Protein AF-A0A814YU02-F1 (afdb_monomer)

Sequence (188 aa):
MNTCQKVPIEECYINLSITRTEEQEEKEKKLQSAKSNDEIINTYEEIYR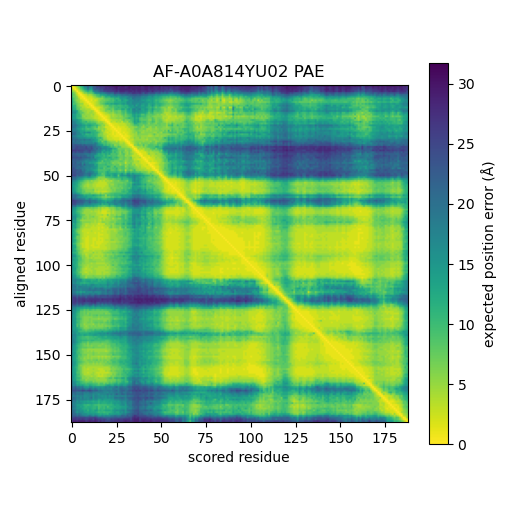NTTSIDIKEIFDKCKDRKKQVLVIGRAGIGKSIFCRYVAYQWAEGKLWSHYELVILITLNSLTHESHPTSASDVKYSLVDLVQKQYFPCESLSGDDKMYFKSLCDEGKVLLLLDGYDELSLNISHQLKSVFDTIYQTPK

InterPro domains:
  IPR007111 NACHT nucleoside triphosphatase [PF05729] (69-171)
  IPR007111 NACHT nucleoside triphosphatase [PS50837] (68-188)
  IPR027417 P-loop containing nucleoside triphosphate hydrolase [G3DSA:3.40.50.300] (1-187)
  IPR027417 P-loop containing nucleoside triphosphate hydrolase [SSF52540] (49-170)

Organism: NCBI:txid392030

Solvent-accessible surface area (backbone atoms only — not comparable to full-atom values): 11837 Å² total; per-residue (Å²): 132,86,77,86,75,87,70,60,64,80,83,68,60,70,90,73,81,39,66,54,66,71,62,49,52,55,47,50,54,56,57,70,67,47,89,46,73,71,51,38,54,53,49,49,53,59,57,63,72,66,60,72,59,53,53,80,88,51,68,61,77,72,46,84,50,96,65,81,73,83,86,89,82,76,65,88,88,74,42,70,64,57,49,54,52,50,53,52,50,37,33,76,72,64,77,37,69,77,78,42,84,41,76,45,79,46,58,42,74,68,56,31,44,84,74,53,65,82,56,100,60,93,70,64,54,49,70,67,54,53,52,36,52,76,77,32,73,90,55,79,78,49,74,65,56,53,50,52,55,49,52,36,49,77,71,63,23,52,44,80,41,77,38,50,68,81,56,40,81,81,45,62,39,79,40,55,49,56,34,52,49,42,70,72,60,62,71,132

Radius of gyration: 20.22 Å; Cα contacts (8 Å, |Δi|>4): 144; chains: 1; bounding box: 45×38×62 Å

Structure (mmCIF, N/CA/C/O backbone):
data_AF-A0A814YU02-F1
#
_entry.id   AF-A0A814YU02-F1
#
loop_
_atom_site.group_PDB
_atom_site.id
_atom_site.type_symbol
_atom_site.label_atom_id
_atom_site.label_alt_id
_atom_site.label_comp_id
_atom_site.label_asym_id
_atom_site.label_entity_id
_atom_site.label_seq_id
_atom_site.pdbx_PDB_ins_code
_atom_site.Cartn_x
_atom_site.Cartn_y
_atom_site.Cartn_z
_atom_site.occupancy
_atom_site.B_iso_or_equiv
_atom_site.auth_seq_id
_atom_site.auth_comp_id
_atom_site.auth_asym_id
_atom_site.auth_atom_id
_atom_site.pdbx_PDB_model_num
ATOM 1 N N . MET A 1 1 ? 22.141 -19.610 16.735 1.00 36.19 1 MET A N 1
ATOM 2 C CA . MET A 1 1 ? 21.840 -19.173 15.356 1.00 36.19 1 MET A CA 1
ATOM 3 C C . MET A 1 1 ? 20.338 -19.302 15.174 1.00 36.19 1 MET A C 1
ATOM 5 O O . MET A 1 1 ? 19.860 -20.425 15.130 1.00 36.19 1 MET A O 1
ATOM 9 N N . ASN A 1 2 ? 19.588 -18.197 15.179 1.00 42.94 2 ASN A N 1
ATOM 10 C CA . ASN A 1 2 ? 18.153 -18.253 14.888 1.00 42.94 2 ASN A CA 1
ATOM 11 C C . ASN A 1 2 ? 17.994 -18.501 13.389 1.00 42.94 2 ASN A C 1
ATOM 13 O O . ASN A 1 2 ? 18.347 -17.651 12.574 1.00 42.94 2 ASN A O 1
ATOM 17 N N . THR A 1 3 ? 17.523 -19.689 13.026 1.00 47.03 3 THR A N 1
ATOM 18 C CA . THR A 1 3 ? 17.109 -20.003 11.661 1.00 47.03 3 THR A CA 1
ATOM 19 C C . THR A 1 3 ? 15.915 -19.118 11.324 1.00 47.03 3 THR A C 1
ATOM 21 O O . THR A 1 3 ? 14.877 -19.219 11.973 1.00 47.03 3 THR A O 1
ATOM 24 N N . CYS A 1 4 ? 16.073 -18.222 10.347 1.00 53.53 4 CYS A N 1
ATOM 25 C CA . CYS A 1 4 ? 14.984 -17.415 9.804 1.00 53.53 4 CYS A CA 1
ATOM 26 C C . CYS A 1 4 ? 13.981 -18.361 9.130 1.00 53.53 4 CYS A C 1
ATOM 28 O O . CYS A 1 4 ? 14.153 -18.760 7.978 1.00 53.53 4 CYS A O 1
ATOM 30 N N . GLN A 1 5 ? 12.993 -18.813 9.899 1.00 63.62 5 GLN A N 1
ATOM 31 C CA . GLN A 1 5 ? 11.932 -19.679 9.416 1.00 63.62 5 GLN A CA 1
ATOM 32 C C . GLN A 1 5 ? 10.992 -18.819 8.572 1.00 63.62 5 GLN A C 1
ATOM 34 O O . GLN A 1 5 ? 10.411 -17.852 9.061 1.00 63.62 5 GLN A O 1
ATOM 39 N N . LYS A 1 6 ? 10.894 -19.131 7.278 1.00 76.25 6 LYS A N 1
ATOM 40 C CA . LYS A 1 6 ? 9.908 -18.507 6.395 1.00 76.25 6 LYS A CA 1
ATOM 41 C C . LYS A 1 6 ? 8.551 -19.100 6.746 1.00 76.25 6 LYS A C 1
ATOM 43 O O . LYS A 1 6 ? 8.369 -20.306 6.603 1.00 76.25 6 LYS A O 1
ATOM 48 N N . VAL A 1 7 ? 7.640 -18.265 7.222 1.00 78.81 7 VAL A N 1
ATOM 49 C CA . VAL A 1 7 ? 6.272 -18.660 7.567 1.00 78.81 7 VAL A CA 1
ATOM 50 C C . VAL A 1 7 ? 5.323 -18.020 6.544 1.00 78.81 7 VAL A C 1
ATOM 52 O O . VAL A 1 7 ? 5.550 -16.858 6.184 1.00 78.81 7 VAL A O 1
ATOM 55 N N . PRO A 1 8 ? 4.311 -18.748 6.035 1.00 83.62 8 PRO A N 1
ATOM 56 C CA . PRO A 1 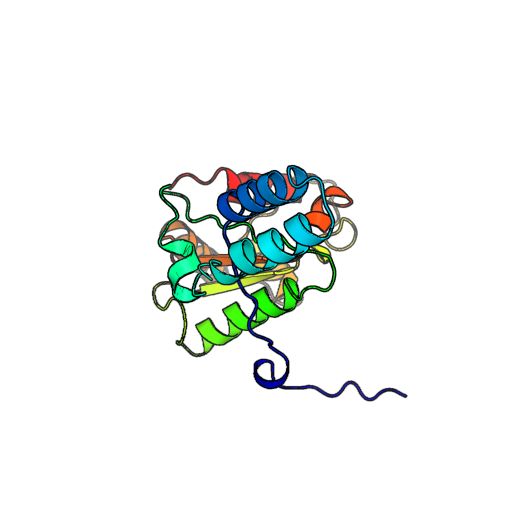8 ? 3.289 -18.185 5.156 1.00 83.62 8 PRO A CA 1
ATOM 57 C C . PRO A 1 8 ? 2.604 -16.970 5.783 1.00 83.62 8 PRO A C 1
ATOM 59 O O . PRO A 1 8 ? 2.427 -16.889 7.002 1.00 83.62 8 PRO A O 1
ATOM 62 N N . ILE A 1 9 ? 2.217 -16.004 4.952 1.00 81.94 9 ILE A N 1
ATOM 63 C CA . ILE A 1 9 ? 1.626 -14.760 5.453 1.00 81.94 9 ILE A CA 1
ATOM 64 C C . ILE A 1 9 ? 0.260 -15.007 6.094 1.00 81.94 9 ILE A C 1
ATOM 66 O O . ILE A 1 9 ? -0.105 -14.320 7.039 1.00 81.94 9 ILE A O 1
ATOM 70 N N . GLU A 1 10 ? -0.460 -16.025 5.639 1.00 81.06 10 GLU A N 1
ATOM 71 C CA . GLU A 1 10 ? -1.751 -16.448 6.175 1.00 81.06 10 GLU A CA 1
ATOM 72 C C . GLU A 1 10 ? -1.634 -17.046 7.574 1.00 81.06 10 GLU A C 1
ATOM 74 O O . GLU A 1 10 ? -2.561 -16.928 8.367 1.00 81.06 10 GLU A O 1
ATOM 79 N N . GLU A 1 11 ? -0.489 -17.648 7.893 1.00 79.31 11 GLU A N 1
ATOM 80 C CA . GLU A 1 11 ? -0.204 -18.190 9.223 1.00 79.31 11 GLU A CA 1
ATOM 81 C C . GLU A 1 1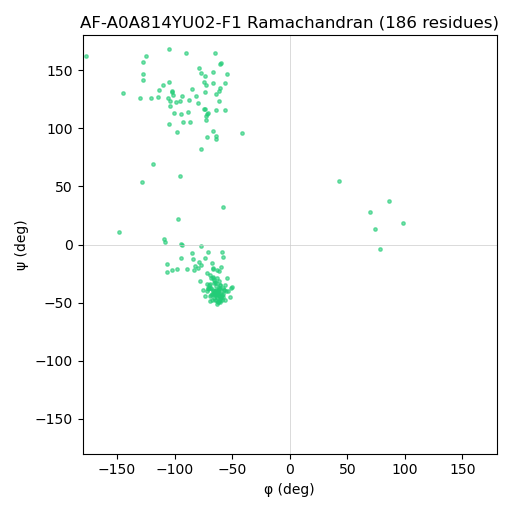1 ? 0.280 -17.101 10.197 1.00 79.31 11 GLU A C 1
ATOM 83 O O . GLU A 1 11 ? 0.221 -17.281 11.411 1.00 79.31 11 GLU A O 1
ATOM 88 N N . CYS A 1 12 ? 0.745 -15.958 9.678 1.00 75.56 12 CYS A N 1
ATOM 89 C CA . CYS A 1 12 ? 1.253 -14.839 10.478 1.00 75.56 12 CYS A CA 1
ATOM 90 C C . CYS A 1 12 ? 0.269 -13.672 10.612 1.00 75.56 12 CYS A C 1
ATOM 92 O O . CYS A 1 12 ? 0.427 -12.836 11.505 1.00 75.56 12 CYS A O 1
ATOM 94 N N . TYR A 1 13 ? -0.696 -13.552 9.700 1.00 79.69 13 TYR A N 1
ATOM 95 C CA . TYR A 1 13 ? -1.618 -12.428 9.679 1.00 79.69 13 TYR A CA 1
ATOM 96 C C . TYR A 1 13 ? -2.731 -12.618 10.707 1.00 79.69 13 TYR A C 1
ATOM 98 O O . TYR A 1 13 ? -3.503 -13.572 10.657 1.00 79.69 13 TYR A O 1
ATOM 106 N N . ILE A 1 14 ? -2.837 -11.657 11.620 1.00 75.38 14 ILE A N 1
ATOM 107 C CA . ILE A 1 14 ? -3.960 -11.543 12.545 1.00 75.38 14 ILE A CA 1
ATOM 108 C C . ILE A 1 14 ? -4.880 -10.456 12.000 1.00 75.38 14 ILE A C 1
ATOM 110 O O . ILE A 1 14 ? -4.423 -9.347 11.715 1.00 75.38 14 ILE A O 1
ATOM 114 N N . ASN A 1 15 ? -6.171 -10.771 11.873 1.00 75.56 15 ASN A N 1
ATOM 115 C CA . ASN A 1 15 ? -7.176 -9.810 11.433 1.00 75.56 15 ASN A CA 1
ATOM 116 C C . ASN A 1 15 ? -7.158 -8.582 12.346 1.00 75.56 15 ASN A C 1
ATOM 118 O O . ASN A 1 15 ? -7.457 -8.668 13.539 1.00 75.56 15 ASN A O 1
ATOM 122 N N . LEU A 1 16 ? -6.809 -7.436 11.769 1.00 79.50 16 LEU A N 1
ATOM 123 C CA . LEU A 1 16 ? -6.858 -6.157 12.461 1.00 79.50 16 LEU A CA 1
ATOM 124 C C . LEU A 1 16 ? -8.275 -5.598 12.359 1.00 79.50 16 LEU A C 1
ATOM 126 O O . LEU A 1 16 ? -8.852 -5.563 11.273 1.00 79.50 16 LEU A O 1
ATOM 130 N N . SER A 1 17 ? -8.824 -5.119 13.475 1.00 79.88 17 SER A N 1
ATOM 131 C CA . SER A 1 17 ? -10.047 -4.320 13.441 1.00 79.88 17 SER A CA 1
ATOM 132 C C . SER A 1 17 ? -9.714 -2.944 12.870 1.00 79.88 17 SER A C 1
ATOM 134 O O . SER A 1 17 ? -8.990 -2.168 13.500 1.00 79.88 17 SER A O 1
ATOM 136 N N . ILE A 1 18 ? -10.228 -2.641 11.683 1.00 81.88 18 ILE A N 1
ATOM 137 C CA . ILE A 1 18 ? -10.042 -1.338 11.044 1.00 81.88 18 ILE A CA 1
ATOM 138 C C . ILE A 1 18 ? -11.257 -0.486 11.381 1.00 81.88 18 ILE A C 1
ATOM 140 O O . ILE A 1 18 ? -12.388 -0.872 11.105 1.00 81.88 18 ILE A O 1
ATOM 144 N N . THR A 1 19 ? -11.030 0.671 11.985 1.00 82.81 19 THR A N 1
ATOM 145 C CA . THR A 1 19 ? -12.078 1.629 12.345 1.00 82.81 19 THR A CA 1
ATOM 146 C C . THR A 1 19 ? -11.766 2.988 11.735 1.00 82.81 19 THR A C 1
ATOM 148 O O . THR A 1 19 ? -10.638 3.262 11.317 1.00 82.81 19 THR A O 1
ATOM 151 N N . ARG A 1 20 ? -12.774 3.857 11.650 1.00 80.62 20 ARG A N 1
ATOM 152 C CA . ARG A 1 20 ? -12.564 5.232 11.188 1.00 80.62 20 ARG A CA 1
ATOM 153 C C . ARG A 1 20 ? -11.934 6.084 12.272 1.00 80.62 20 ARG A C 1
ATOM 155 O O . ARG A 1 20 ? -12.290 5.962 13.442 1.00 80.62 20 ARG A O 1
ATOM 162 N N . THR A 1 21 ? -11.114 7.041 11.854 1.00 79.00 21 THR A N 1
ATOM 163 C CA . THR A 1 21 ? -10.530 8.035 12.760 1.00 79.00 21 THR A CA 1
ATOM 164 C C . THR A 1 21 ? -11.600 8.867 13.470 1.00 79.00 21 THR A C 1
ATOM 166 O O . THR A 1 21 ? -11.532 8.999 14.682 1.00 79.00 21 THR A O 1
ATOM 169 N N . GLU A 1 22 ? -12.630 9.353 12.765 1.00 76.62 22 GLU A N 1
ATOM 170 C CA . GLU A 1 22 ? -13.726 10.138 13.372 1.00 76.62 22 GLU A CA 1
ATOM 171 C C . GLU A 1 22 ? -14.443 9.355 14.485 1.00 76.62 22 GLU A C 1
ATOM 173 O O . GLU A 1 22 ? -14.651 9.863 15.586 1.00 76.62 22 GLU A O 1
ATOM 178 N N . GLU A 1 23 ? -14.751 8.080 14.224 1.00 73.81 23 GLU A N 1
ATOM 179 C CA . GLU A 1 23 ? -15.361 7.188 15.213 1.00 73.81 23 GLU A CA 1
ATOM 180 C C . GLU A 1 23 ? -14.425 6.953 16.402 1.00 73.81 23 GLU A C 1
ATOM 182 O O . GLU A 1 23 ? -14.885 6.904 17.538 1.00 73.81 23 GLU A O 1
ATOM 187 N N . GLN A 1 24 ? -13.121 6.809 16.165 1.00 72.62 24 GLN A N 1
ATOM 188 C CA . GLN A 1 24 ? -12.130 6.623 17.223 1.00 72.62 24 GLN A CA 1
ATOM 189 C C . GLN A 1 24 ? -11.969 7.885 18.091 1.00 72.62 24 GLN A C 1
ATOM 191 O O . GLN A 1 24 ? -11.948 7.788 19.316 1.00 72.62 24 GLN A O 1
ATOM 196 N N . GLU A 1 25 ? -11.929 9.073 17.489 1.00 76.50 25 GLU A N 1
ATOM 197 C CA . GLU A 1 25 ? -11.810 10.347 18.207 1.00 76.50 25 GLU A CA 1
ATOM 198 C C . GLU A 1 25 ? -13.042 10.655 19.065 1.00 76.50 25 GLU A C 1
ATOM 200 O O . GLU A 1 25 ? -12.915 11.120 20.201 1.00 76.50 25 GLU A O 1
ATOM 205 N N . GLU A 1 26 ? -14.251 10.394 18.556 1.00 77.38 26 GLU A N 1
ATOM 206 C CA . GLU A 1 26 ? -15.480 10.535 19.347 1.00 77.38 26 GLU A CA 1
ATOM 207 C C . GLU A 1 26 ? -15.473 9.619 20.573 1.00 77.38 26 GLU A C 1
ATOM 209 O O . GLU A 1 26 ? -15.930 10.005 21.652 1.00 77.38 26 GLU A O 1
ATOM 214 N N . LYS A 1 27 ? -14.939 8.407 20.416 1.00 73.12 27 LYS A N 1
ATOM 215 C CA . LYS A 1 27 ? -14.831 7.418 21.489 1.00 73.12 27 LYS A CA 1
ATOM 216 C C . LYS A 1 27 ? -13.824 7.841 22.546 1.00 73.12 27 LYS A C 1
ATOM 218 O O . LYS A 1 27 ? -14.135 7.774 23.733 1.00 73.12 27 LYS A O 1
ATOM 223 N N . GLU A 1 28 ? -12.663 8.340 22.138 1.00 75.12 28 GLU A N 1
ATOM 224 C CA . GLU A 1 28 ? -11.655 8.860 23.064 1.00 75.12 28 GLU A CA 1
ATOM 225 C C . GLU A 1 28 ? -12.175 10.071 23.845 1.00 75.12 28 GLU A C 1
ATOM 227 O O . GLU A 1 28 ? -12.002 10.128 25.063 1.00 75.12 28 GLU A O 1
ATOM 232 N N . LYS A 1 29 ? -12.904 10.987 23.193 1.00 79.38 29 LYS A N 1
ATOM 233 C CA . LYS A 1 29 ? -13.564 12.120 23.867 1.00 79.38 29 LYS A CA 1
ATOM 234 C C . LYS A 1 29 ? -14.605 11.659 24.890 1.00 79.38 29 LYS A C 1
ATOM 236 O O . LYS A 1 29 ? -14.636 12.180 26.004 1.00 79.38 29 LYS A O 1
ATOM 241 N N . LYS A 1 30 ? -15.439 10.671 24.540 1.00 74.88 30 LYS A N 1
ATOM 242 C CA . LYS A 1 30 ? -16.435 10.089 25.460 1.00 74.88 30 LYS A CA 1
ATOM 243 C C . LYS A 1 30 ? -15.764 9.418 26.657 1.00 74.88 30 LYS A C 1
ATOM 245 O O . LYS A 1 30 ? -16.180 9.656 27.788 1.00 74.88 30 LYS A O 1
ATOM 250 N N . LEU A 1 31 ? -14.686 8.667 26.435 1.00 73.69 31 LEU A N 1
ATOM 251 C CA . LEU A 1 31 ? -13.949 8.000 27.507 1.00 73.69 31 LEU A CA 1
ATOM 252 C C . LEU A 1 31 ? -13.249 8.994 28.449 1.00 73.69 31 LEU A C 1
ATOM 254 O O . LEU A 1 31 ? -13.286 8.813 29.661 1.00 73.69 31 LEU A O 1
ATOM 258 N N . GLN A 1 32 ? -12.672 10.074 27.914 1.00 74.88 32 GLN A N 1
ATOM 259 C CA . GLN A 1 32 ? -12.050 11.140 28.713 1.00 74.88 32 GLN A CA 1
ATOM 260 C C . GLN A 1 32 ? -13.057 11.933 29.563 1.00 74.88 32 GLN A C 1
ATOM 262 O O . GLN A 1 32 ? -12.665 12.582 30.529 1.00 74.88 32 GLN A O 1
ATOM 267 N N . SER A 1 33 ? -14.347 11.898 29.212 1.00 75.38 33 SER A N 1
ATOM 268 C CA . SER A 1 33 ? -15.404 12.601 29.948 1.00 75.38 33 SER A CA 1
ATOM 269 C C . SER A 1 33 ? -15.952 11.833 31.162 1.00 75.38 33 SER A C 1
ATOM 271 O O . SER A 1 33 ? -16.647 12.432 31.988 1.00 75.38 33 SER A O 1
ATOM 273 N N . ALA A 1 34 ? -15.631 10.540 31.297 1.00 77.62 34 ALA A N 1
ATOM 274 C CA . ALA A 1 34 ? -16.048 9.706 32.425 1.00 77.62 34 ALA A CA 1
ATOM 275 C C . ALA A 1 34 ? -15.278 10.076 33.706 1.00 77.62 34 ALA A C 1
ATOM 277 O O . ALA A 1 34 ? -14.071 10.318 33.666 1.00 77.62 34 ALA A O 1
ATOM 278 N N . LYS A 1 35 ? -15.972 10.147 34.853 1.00 72.75 35 LYS A N 1
ATOM 279 C CA . LYS A 1 35 ? -15.420 10.736 36.090 1.00 72.75 35 LYS A CA 1
ATOM 280 C C . LYS A 1 35 ? -15.064 9.710 37.165 1.00 72.75 35 LYS A C 1
ATOM 282 O O . LYS A 1 35 ? -14.317 10.051 38.081 1.00 72.75 35 LYS A O 1
ATOM 287 N N . SER A 1 36 ? -15.571 8.480 37.076 1.00 77.94 36 SER A N 1
ATOM 288 C CA . SER A 1 36 ? -15.286 7.403 38.035 1.00 77.94 36 SER A CA 1
ATOM 289 C C . SER A 1 36 ? -14.798 6.118 37.360 1.00 77.94 36 SER A C 1
ATOM 291 O O . SER A 1 36 ? -15.078 5.881 36.190 1.00 77.94 36 SER A O 1
ATOM 293 N N . ASN A 1 37 ? -14.084 5.264 38.102 1.00 72.56 37 ASN A N 1
ATOM 294 C CA . ASN A 1 37 ? -13.551 4.001 37.575 1.00 72.56 37 ASN A CA 1
ATOM 295 C C . ASN A 1 37 ? -14.649 3.041 37.082 1.00 72.56 37 ASN A C 1
ATOM 297 O O . ASN A 1 37 ? -14.472 2.413 36.042 1.00 72.56 37 ASN A O 1
ATOM 301 N N . ASP A 1 38 ? -15.789 2.970 37.774 1.00 74.25 38 ASP A N 1
ATOM 302 C CA . ASP A 1 38 ? -16.918 2.126 37.359 1.00 74.25 38 ASP A CA 1
ATOM 303 C C . ASP A 1 38 ? -17.607 2.681 36.102 1.00 74.25 38 ASP A C 1
ATOM 305 O O . ASP A 1 38 ? -17.976 1.927 35.200 1.00 74.25 38 ASP A O 1
ATOM 309 N N . GLU A 1 39 ? -17.724 4.009 35.989 1.00 71.12 39 GLU A N 1
ATOM 310 C CA . GLU A 1 39 ? -18.194 4.655 34.759 1.00 71.12 39 GLU A CA 1
ATOM 311 C C . GLU A 1 39 ? -17.225 4.423 33.601 1.00 71.12 39 GLU A C 1
ATOM 313 O O . GLU A 1 39 ? -17.678 4.161 32.492 1.00 71.12 39 GLU A O 1
ATOM 318 N N . ILE A 1 40 ? -15.910 4.472 33.838 1.00 73.06 40 ILE A N 1
ATOM 319 C CA . ILE A 1 40 ? -14.891 4.207 32.816 1.00 73.06 40 ILE A CA 1
ATOM 320 C C . ILE A 1 40 ? -15.037 2.781 32.285 1.00 73.06 40 ILE A C 1
ATOM 322 O O . ILE A 1 40 ? -15.057 2.611 31.071 1.00 73.06 40 ILE A O 1
ATOM 326 N N . ILE A 1 41 ? -15.177 1.774 33.156 1.00 73.81 41 ILE A N 1
ATOM 327 C CA . ILE A 1 41 ? -15.309 0.363 32.752 1.00 73.81 41 ILE A CA 1
ATOM 328 C C . ILE A 1 41 ? -16.575 0.146 31.915 1.00 73.81 41 ILE A C 1
ATOM 330 O O . ILE A 1 41 ? -16.494 -0.403 30.816 1.00 73.81 41 ILE A O 1
ATOM 334 N N . ASN A 1 42 ? -17.724 0.636 32.387 1.00 73.44 42 ASN A N 1
ATOM 335 C CA . ASN A 1 42 ? -18.989 0.511 31.658 1.00 73.44 42 ASN A CA 1
ATOM 336 C C . ASN A 1 42 ? -18.948 1.255 30.31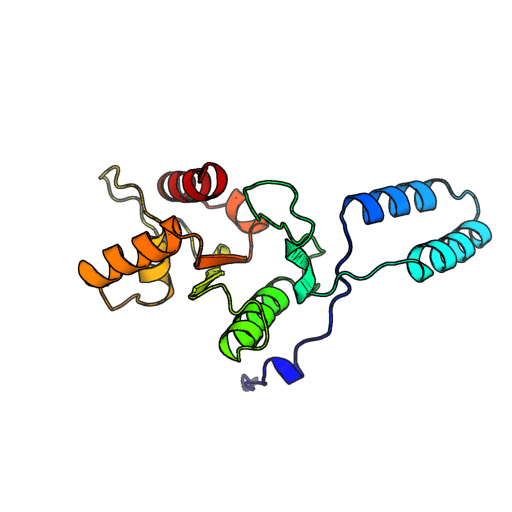5 1.00 73.44 42 ASN A C 1
ATOM 338 O O . ASN A 1 42 ? -19.350 0.715 29.286 1.00 73.44 42 ASN A O 1
ATOM 342 N N . THR A 1 43 ? -18.383 2.465 30.308 1.00 73.12 43 THR A N 1
ATOM 343 C CA . THR A 1 43 ? -18.186 3.270 29.095 1.00 73.12 43 THR A CA 1
ATOM 344 C C . THR A 1 43 ? -17.259 2.557 28.111 1.00 73.12 43 THR A C 1
ATOM 346 O O . THR A 1 43 ? -17.518 2.566 26.912 1.00 73.12 43 THR A O 1
ATOM 349 N N . TYR A 1 44 ? -16.201 1.898 28.594 1.00 72.56 44 TYR A N 1
ATOM 350 C CA . TYR A 1 44 ? -15.286 1.117 27.764 1.00 72.56 44 TYR A CA 1
ATOM 351 C C . TYR A 1 44 ? -16.013 -0.054 27.094 1.00 72.56 44 TYR A C 1
ATOM 353 O O . TYR A 1 44 ? -15.931 -0.212 25.876 1.00 72.56 44 TYR A O 1
ATOM 361 N N . GLU A 1 45 ? -16.767 -0.848 27.859 1.00 68.94 45 GLU A N 1
ATOM 362 C CA . GLU A 1 45 ? -17.524 -1.965 27.293 1.00 68.94 45 GLU A CA 1
ATOM 363 C C . GLU A 1 45 ? -18.529 -1.500 26.239 1.00 68.94 45 GLU A C 1
ATOM 365 O O . GLU A 1 45 ? -18.595 -2.081 25.161 1.00 68.94 45 GLU A O 1
ATOM 370 N N . GLU A 1 46 ? -19.284 -0.438 26.505 1.00 68.12 46 GLU A N 1
ATOM 371 C CA . GLU A 1 46 ? -20.339 0.038 25.610 1.00 68.12 46 GLU A CA 1
ATOM 372 C C . GLU A 1 46 ? -19.777 0.670 24.320 1.00 68.12 46 GLU A C 1
ATOM 374 O O . GLU A 1 46 ? -20.278 0.427 23.218 1.00 68.12 46 GLU A O 1
ATOM 379 N N . ILE A 1 47 ? -18.672 1.416 24.434 1.00 66.94 47 ILE A N 1
ATOM 380 C CA . ILE A 1 47 ? -17.979 2.053 23.308 1.00 66.94 47 ILE A CA 1
ATOM 381 C C . ILE A 1 47 ? -17.342 1.027 22.365 1.00 66.94 47 ILE A C 1
ATOM 383 O O . ILE A 1 47 ? -17.473 1.143 21.139 1.00 66.94 47 ILE A O 1
ATOM 387 N N . TYR A 1 48 ? -16.617 0.049 22.915 1.00 65.00 48 TYR A N 1
ATOM 388 C CA . TYR A 1 48 ? -15.868 -0.910 22.103 1.00 65.00 48 TYR A CA 1
ATOM 389 C C . TYR A 1 48 ? -16.742 -2.067 21.605 1.00 65.00 48 TYR A C 1
ATOM 391 O O . TYR A 1 48 ? -16.443 -2.627 20.549 1.00 65.00 48 TYR A O 1
ATOM 399 N N . ARG A 1 49 ? -17.875 -2.351 22.268 1.00 62.72 49 ARG A N 1
ATOM 400 C CA . ARG A 1 49 ? -18.898 -3.303 21.792 1.00 62.72 49 ARG A CA 1
ATOM 401 C C . ARG A 1 49 ? -19.600 -2.821 20.516 1.00 62.72 49 ARG A C 1
ATOM 403 O O . ARG A 1 49 ? -19.988 -3.649 19.702 1.00 62.72 49 ARG A O 1
ATOM 410 N N . ASN A 1 50 ? -19.680 -1.505 20.296 1.00 58.69 50 ASN A N 1
ATOM 411 C CA . ASN A 1 50 ? -20.288 -0.894 19.104 1.00 58.69 50 ASN A CA 1
ATOM 412 C C . ASN A 1 50 ? -19.268 -0.515 18.010 1.00 58.69 50 ASN A C 1
ATOM 414 O O . ASN A 1 50 ? -19.523 0.370 17.192 1.00 58.69 50 ASN A O 1
ATOM 418 N N . THR A 1 51 ? -18.079 -1.124 17.987 1.00 58.75 51 THR A N 1
ATOM 419 C CA . THR A 1 51 ? -17.118 -0.881 16.902 1.00 58.75 51 THR A CA 1
ATOM 420 C C . THR A 1 51 ? -17.584 -1.563 15.615 1.00 58.75 51 THR A C 1
ATOM 422 O O . THR A 1 51 ? -17.512 -2.779 15.463 1.00 58.75 51 THR A O 1
ATOM 425 N N . THR A 1 52 ? -18.052 -0.773 14.650 1.00 67.25 52 THR A N 1
ATOM 426 C CA . THR A 1 52 ? -18.211 -1.227 13.268 1.00 67.25 52 THR A CA 1
ATOM 427 C C . THR A 1 52 ? -16.828 -1.370 12.650 1.00 67.25 52 THR A C 1
ATOM 429 O O . THR A 1 52 ? -16.246 -0.403 12.162 1.00 67.25 52 THR A O 1
ATOM 432 N N . SER A 1 53 ? -16.271 -2.579 12.726 1.00 78.19 53 SER A N 1
ATOM 433 C CA . SER A 1 53 ? -15.072 -2.924 11.965 1.00 78.19 53 SER A CA 1
ATOM 434 C C . SER A 1 53 ? -15.380 -2.796 10.476 1.00 78.19 53 SER A C 1
ATOM 436 O O . SER A 1 53 ? -16.390 -3.307 9.998 1.00 78.19 53 SER A O 1
ATOM 438 N N . ILE A 1 54 ? -14.498 -2.125 9.749 1.00 83.50 54 ILE A N 1
ATOM 439 C CA . ILE A 1 54 ? -14.548 -2.003 8.297 1.00 83.50 54 ILE A CA 1
ATOM 440 C C . ILE A 1 54 ? -13.936 -3.276 7.710 1.00 83.50 54 ILE A C 1
ATOM 442 O O . ILE A 1 54 ? -12.823 -3.654 8.085 1.00 83.50 54 ILE A O 1
ATOM 446 N N . ASP A 1 55 ? -14.651 -3.941 6.801 1.00 86.50 55 ASP A N 1
ATOM 447 C CA . ASP A 1 55 ? -14.061 -5.018 6.003 1.00 86.50 55 ASP A CA 1
ATOM 448 C C . ASP A 1 55 ? -13.001 -4.418 5.067 1.00 86.50 55 ASP A C 1
ATOM 450 O O . ASP A 1 55 ? -13.204 -3.365 4.462 1.00 86.50 55 ASP A O 1
ATOM 454 N N . ILE A 1 56 ? -11.865 -5.100 4.917 1.00 87.19 56 ILE A N 1
ATOM 455 C CA . ILE A 1 56 ? -10.774 -4.697 4.021 1.00 87.19 56 ILE A CA 1
ATOM 456 C C . ILE A 1 56 ? -11.298 -4.412 2.606 1.00 87.19 56 ILE A C 1
ATOM 458 O O . ILE A 1 56 ? -10.856 -3.463 1.960 1.00 87.19 56 ILE A O 1
ATOM 462 N N . LYS A 1 57 ? -12.271 -5.192 2.129 1.00 87.75 57 LYS A N 1
ATOM 463 C CA . LYS A 1 57 ? -12.894 -5.005 0.811 1.00 87.75 57 LYS A CA 1
ATOM 464 C C . LYS A 1 57 ? -13.562 -3.641 0.670 1.00 87.75 57 LYS A C 1
ATOM 466 O O . LYS A 1 57 ? -13.483 -3.052 -0.404 1.00 87.75 57 LYS A O 1
ATOM 471 N N . GLU A 1 58 ? -14.136 -3.142 1.757 1.00 87.69 58 GLU A N 1
ATOM 472 C CA . GLU A 1 58 ? -14.943 -1.923 1.816 1.00 87.69 58 GLU A CA 1
ATOM 473 C C . GLU A 1 58 ? -14.129 -0.676 2.194 1.00 87.69 58 GLU A C 1
ATOM 475 O O . GLU A 1 58 ? -14.673 0.429 2.252 1.00 87.69 58 GLU A O 1
ATOM 480 N N . ILE A 1 59 ? -12.815 -0.815 2.425 1.00 88.00 59 ILE A N 1
ATOM 481 C CA . ILE A 1 59 ? -11.919 0.290 2.817 1.00 88.00 59 ILE A CA 1
ATOM 482 C C . ILE A 1 59 ? -12.066 1.514 1.901 1.00 88.00 59 ILE A C 1
ATOM 484 O O . ILE A 1 59 ? -12.002 2.651 2.371 1.00 88.00 59 ILE A O 1
ATOM 488 N N . PHE A 1 60 ? -12.293 1.295 0.605 1.00 85.06 60 PHE A N 1
ATOM 489 C CA . PHE A 1 60 ? -12.418 2.365 -0.385 1.00 85.06 60 PHE A CA 1
ATOM 490 C C . PHE A 1 60 ? -13.857 2.816 -0.656 1.00 85.06 60 PHE A C 1
ATOM 492 O O . PHE A 1 60 ? -14.050 3.850 -1.297 1.00 85.06 60 PHE A O 1
ATOM 499 N N . ASP A 1 61 ? -14.872 2.092 -0.182 1.00 83.00 61 ASP A N 1
ATOM 500 C CA . ASP A 1 61 ? -16.279 2.320 -0.563 1.00 83.00 61 ASP A CA 1
ATOM 501 C C . ASP A 1 61 ? -16.815 3.659 -0.065 1.00 83.00 61 ASP A C 1
ATOM 503 O O . ASP A 1 61 ? -17.806 4.200 -0.558 1.00 83.00 61 ASP A O 1
ATOM 507 N N . LYS A 1 62 ? -16.153 4.204 0.950 1.00 72.62 62 LYS A N 1
ATOM 508 C CA . LYS A 1 62 ? -16.569 5.419 1.642 1.00 72.62 62 LYS A CA 1
ATOM 509 C C . LYS A 1 62 ? -15.649 6.600 1.342 1.00 72.62 62 LYS A C 1
ATOM 511 O O . LYS A 1 62 ? -15.875 7.679 1.890 1.00 72.62 62 LYS A O 1
ATOM 516 N N . CYS A 1 63 ? -14.672 6.424 0.447 1.00 73.94 63 CYS A N 1
ATOM 517 C CA . CYS A 1 63 ? -13.935 7.524 -0.163 1.00 73.94 63 CYS A CA 1
ATOM 518 C C . CYS A 1 63 ? -14.905 8.321 -1.048 1.00 73.94 63 CYS A C 1
ATOM 520 O O . CYS A 1 63 ? -15.210 7.926 -2.171 1.00 73.94 63 CYS A O 1
ATOM 522 N N . LYS A 1 64 ? -15.433 9.427 -0.509 1.00 62.16 64 LYS A N 1
ATOM 523 C CA . LYS A 1 64 ? -16.358 10.328 -1.221 1.00 62.16 64 LYS A CA 1
ATOM 524 C C . LYS A 1 64 ? -15.654 11.146 -2.305 1.00 62.16 64 LYS A C 1
ATOM 526 O O . LYS A 1 64 ? -16.297 11.586 -3.256 1.00 62.16 64 LYS A O 1
ATOM 531 N N . ASP A 1 65 ? -14.349 11.349 -2.152 1.00 60.41 65 ASP A N 1
ATOM 532 C CA . ASP A 1 65 ? -13.543 12.108 -3.094 1.00 60.41 65 ASP A CA 1
ATOM 533 C C . ASP A 1 65 ? -13.180 11.286 -4.329 1.00 60.41 65 ASP A C 1
ATOM 535 O O . ASP A 1 65 ? -13.004 10.068 -4.286 1.00 60.41 65 ASP A O 1
ATOM 539 N N . ARG A 1 66 ? -12.975 11.988 -5.450 1.00 58.12 66 ARG A N 1
ATOM 540 C CA . ARG A 1 66 ? -12.452 11.382 -6.687 1.00 58.12 66 ARG A CA 1
ATOM 541 C C . ARG A 1 66 ? -11.063 10.756 -6.492 1.00 58.12 66 ARG A C 1
ATOM 543 O O . ARG A 1 66 ? -10.661 9.914 -7.293 1.00 58.12 66 ARG A O 1
ATOM 550 N N . LYS A 1 67 ? -10.346 11.161 -5.438 1.00 64.69 67 LYS A N 1
ATOM 551 C CA . LYS A 1 67 ? -9.077 10.581 -4.992 1.00 64.69 67 LYS A CA 1
ATOM 552 C C . LYS A 1 67 ? -9.365 9.509 -3.939 1.00 64.69 67 LYS A C 1
ATOM 554 O O . LYS A 1 67 ? -9.682 9.824 -2.796 1.00 64.69 67 LYS A O 1
ATOM 559 N N . LYS A 1 68 ? -9.243 8.235 -4.316 1.00 76.44 68 LYS A N 1
ATOM 560 C CA . LYS A 1 68 ? -9.318 7.111 -3.372 1.00 76.44 68 LYS A CA 1
ATOM 561 C C . LYS A 1 68 ? -8.000 7.008 -2.602 1.00 76.44 68 LYS A C 1
ATOM 563 O O . LYS A 1 68 ? -7.114 6.251 -2.983 1.00 76.44 68 LY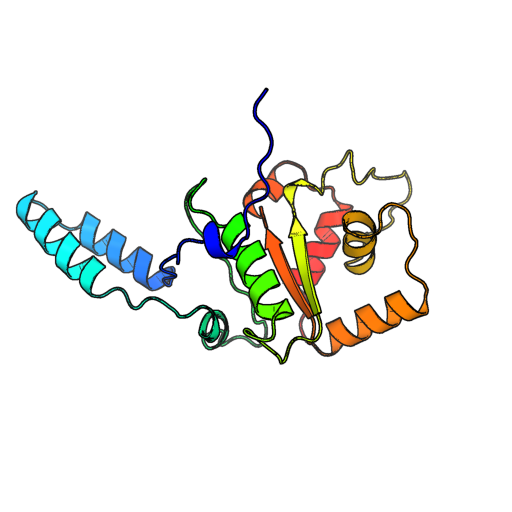S A O 1
ATOM 568 N N . GLN A 1 69 ? -7.856 7.820 -1.562 1.00 83.69 69 GLN A N 1
ATOM 569 C CA . GLN A 1 69 ? -6.712 7.792 -0.653 1.00 83.69 69 GLN A CA 1
ATOM 570 C C . GLN A 1 69 ? -7.176 7.341 0.729 1.00 83.69 69 GLN A C 1
ATOM 572 O O . GLN A 1 69 ? -8.179 7.830 1.245 1.00 83.69 69 GLN A O 1
ATOM 577 N N . VAL A 1 70 ? -6.436 6.404 1.318 1.00 87.38 70 VAL A N 1
ATOM 578 C CA . VAL A 1 70 ? -6.695 5.879 2.659 1.00 87.38 70 VAL A CA 1
ATOM 579 C C . VAL A 1 70 ? -5.397 5.934 3.443 1.00 87.38 70 VAL A C 1
ATOM 581 O O . VAL A 1 70 ? -4.377 5.409 3.001 1.00 87.38 70 VAL A O 1
ATOM 584 N N . LEU A 1 71 ? -5.446 6.567 4.612 1.00 87.19 71 LEU A N 1
ATOM 585 C CA . LEU A 1 71 ? -4.346 6.580 5.565 1.00 87.19 71 LEU A CA 1
ATOM 586 C C . LEU A 1 71 ? -4.674 5.622 6.710 1.00 87.19 71 LEU A C 1
ATOM 588 O O . LEU A 1 71 ? -5.654 5.817 7.425 1.00 87.19 71 LEU A O 1
ATOM 592 N N . VAL A 1 72 ? -3.840 4.600 6.891 1.00 87.75 72 VAL A N 1
ATOM 593 C CA . VAL A 1 72 ? -3.970 3.645 7.997 1.00 87.75 72 VAL A CA 1
ATOM 594 C C . VAL A 1 72 ? -3.081 4.097 9.150 1.00 87.75 72 VAL A C 1
ATOM 596 O O . VAL A 1 72 ? -1.854 4.065 9.055 1.00 87.75 72 VAL A O 1
ATOM 599 N N . ILE A 1 73 ? -3.704 4.508 10.253 1.00 84.88 73 ILE A N 1
ATOM 600 C CA . ILE A 1 73 ? -3.016 4.972 11.462 1.00 84.88 73 ILE A CA 1
ATOM 601 C C . ILE A 1 73 ? -3.091 3.881 12.529 1.00 84.88 73 ILE A C 1
ATOM 603 O O . ILE A 1 73 ? -4.109 3.222 12.709 1.00 84.88 73 ILE A O 1
ATOM 607 N N . GLY A 1 74 ? -1.998 3.689 13.260 1.00 83.31 74 GLY A N 1
ATOM 608 C CA . GLY A 1 74 ? -1.949 2.751 14.372 1.00 83.31 74 GLY A CA 1
ATOM 609 C C . GLY A 1 74 ? -0.604 2.796 15.079 1.00 83.31 74 GLY A C 1
ATOM 610 O O . GLY A 1 74 ? 0.388 3.275 14.520 1.00 83.31 74 GLY A O 1
ATOM 611 N N . ARG A 1 75 ? -0.549 2.278 16.308 1.00 85.25 75 ARG A N 1
ATOM 612 C CA . ARG A 1 75 ? 0.675 2.273 17.127 1.00 85.25 75 ARG A CA 1
ATOM 613 C C . ARG A 1 75 ? 1.817 1.511 16.439 1.00 85.25 75 ARG A C 1
ATOM 615 O O . ARG A 1 75 ? 1.594 0.652 15.581 1.00 85.25 75 ARG A O 1
ATOM 622 N N . ALA A 1 76 ? 3.061 1.830 16.793 1.00 82.81 76 ALA A N 1
ATOM 623 C CA . ALA A 1 76 ? 4.212 1.035 16.365 1.00 82.81 76 ALA A CA 1
ATOM 624 C C . ALA A 1 76 ? 4.032 -0.432 16.806 1.00 82.81 76 ALA A C 1
ATOM 626 O O . ALA A 1 76 ? 3.518 -0.693 17.892 1.00 82.81 76 ALA A O 1
ATOM 627 N N . GLY A 1 77 ? 4.393 -1.382 15.942 1.00 84.19 77 GLY A N 1
ATOM 628 C CA . GLY A 1 77 ? 4.257 -2.817 16.224 1.00 84.19 77 GLY A CA 1
ATOM 629 C C . GLY A 1 77 ? 2.848 -3.411 16.075 1.00 84.19 77 GLY A C 1
ATOM 630 O O . GLY A 1 77 ? 2.717 -4.624 16.160 1.00 84.19 77 GLY A O 1
ATOM 631 N N . ILE A 1 78 ? 1.807 -2.619 15.775 1.00 86.19 78 ILE A N 1
ATOM 632 C CA . ILE A 1 78 ? 0.429 -3.138 15.608 1.00 86.19 78 ILE A CA 1
ATOM 633 C C . ILE A 1 78 ? 0.224 -3.976 14.330 1.00 86.19 78 ILE A C 1
ATOM 635 O O . ILE A 1 78 ? -0.846 -4.529 14.117 1.00 86.19 78 ILE A O 1
ATOM 639 N N . GLY A 1 79 ? 1.232 -4.048 13.453 1.00 87.88 79 GLY A N 1
ATOM 640 C CA . GLY A 1 79 ? 1.174 -4.854 12.230 1.00 87.88 79 GLY A CA 1
ATOM 641 C C . GLY A 1 79 ? 0.811 -4.102 10.945 1.00 87.88 79 GLY A C 1
ATOM 642 O O . GLY A 1 79 ? 0.471 -4.752 9.966 1.00 87.88 79 GLY A O 1
ATOM 643 N N . LYS A 1 80 ? 0.923 -2.765 10.886 1.00 90.88 80 LYS A N 1
ATOM 644 C CA . LYS A 1 80 ? 0.640 -1.963 9.667 1.00 90.88 80 LYS A CA 1
ATOM 645 C C . LYS A 1 80 ? 1.389 -2.455 8.414 1.00 90.88 80 LYS A C 1
ATOM 647 O O . LYS A 1 80 ? 0.790 -2.618 7.355 1.00 90.88 80 LYS A O 1
ATOM 652 N N . SER A 1 81 ? 2.678 -2.758 8.549 1.00 90.31 81 SER A N 1
ATOM 653 C CA . SER A 1 81 ? 3.498 -3.272 7.443 1.00 90.31 81 SER A CA 1
ATOM 654 C C . SER A 1 81 ? 3.092 -4.686 7.020 1.00 90.31 81 SER A C 1
ATOM 656 O O . SER A 1 81 ? 3.061 -5.008 5.833 1.00 90.31 81 SER A O 1
ATOM 658 N N . ILE A 1 82 ? 2.714 -5.534 7.985 1.00 91.31 82 ILE A N 1
ATOM 659 C CA . ILE A 1 82 ? 2.173 -6.872 7.705 1.00 91.31 82 ILE A CA 1
ATOM 660 C C . ILE A 1 82 ? 0.817 -6.757 7.002 1.00 91.31 82 ILE A C 1
ATOM 662 O O . ILE A 1 82 ? 0.575 -7.482 6.044 1.00 91.31 82 ILE A O 1
ATOM 666 N N . PHE A 1 83 ? -0.028 -5.807 7.405 1.00 91.62 83 PHE A N 1
ATOM 667 C CA . PHE A 1 83 ? -1.292 -5.511 6.738 1.00 91.62 83 PHE A CA 1
ATOM 668 C C . PHE A 1 83 ? -1.092 -5.126 5.267 1.00 91.62 83 PHE A C 1
ATOM 670 O O . PHE A 1 83 ? -1.741 -5.712 4.406 1.00 91.62 83 PHE A O 1
ATOM 677 N N . CYS A 1 84 ? -0.151 -4.229 4.949 1.00 92.19 84 CYS A N 1
ATOM 678 C CA . CYS A 1 84 ? 0.136 -3.862 3.556 1.00 92.19 84 CYS A CA 1
ATOM 679 C C . CYS A 1 84 ? 0.567 -5.079 2.717 1.00 92.19 84 CYS A C 1
ATOM 681 O O . CYS A 1 84 ? 0.087 -5.274 1.601 1.00 92.19 84 CYS A O 1
ATOM 683 N N . ARG A 1 85 ? 1.429 -5.942 3.270 1.00 92.69 85 ARG A N 1
ATOM 684 C CA . ARG A 1 85 ? 1.852 -7.186 2.603 1.00 92.69 85 ARG A CA 1
ATOM 685 C C . ARG A 1 85 ? 0.697 -8.165 2.417 1.00 92.69 85 ARG A C 1
ATOM 687 O O . ARG A 1 85 ? 0.573 -8.752 1.348 1.00 92.69 85 ARG A O 1
ATOM 694 N N . TYR A 1 86 ? -0.145 -8.326 3.434 1.00 92.88 86 TYR A N 1
ATOM 695 C CA . TYR A 1 86 ? -1.304 -9.214 3.390 1.00 92.88 86 TYR A CA 1
ATOM 696 C C . TYR A 1 86 ? -2.302 -8.768 2.324 1.00 92.88 86 TYR A C 1
ATOM 698 O O . TYR A 1 86 ? -2.779 -9.577 1.538 1.00 92.88 86 TYR A O 1
ATOM 706 N N . VAL A 1 87 ? -2.557 -7.467 2.238 1.00 92.81 87 VAL A N 1
ATOM 707 C CA . VAL A 1 87 ? -3.410 -6.880 1.207 1.00 92.81 87 VAL A CA 1
ATOM 708 C C . VAL A 1 87 ? -2.861 -7.141 -0.198 1.00 92.81 87 VAL A C 1
ATOM 710 O O . VAL A 1 87 ? -3.606 -7.601 -1.063 1.00 92.81 87 VAL A O 1
ATOM 713 N N . ALA A 1 88 ? -1.564 -6.901 -0.423 1.00 94.06 88 ALA A N 1
ATOM 714 C CA . ALA A 1 88 ? -0.924 -7.185 -1.709 1.00 94.06 88 ALA A CA 1
ATOM 715 C C . ALA A 1 88 ? -1.019 -8.675 -2.076 1.00 94.06 88 ALA A C 1
ATOM 717 O O . ALA A 1 88 ? -1.334 -9.013 -3.215 1.00 94.06 88 ALA A O 1
ATOM 718 N N . TYR A 1 89 ? -0.807 -9.559 -1.097 1.00 94.06 89 TYR A N 1
ATOM 719 C CA . TYR A 1 89 ? -0.948 -11.002 -1.264 1.00 94.06 89 TYR A CA 1
ATOM 720 C C . TYR A 1 89 ? -2.377 -11.403 -1.660 1.00 94.06 89 TYR A C 1
ATOM 722 O O . TYR A 1 89 ? -2.583 -12.096 -2.651 1.00 94.06 89 TYR A O 1
ATOM 730 N N . GLN A 1 90 ? -3.381 -10.914 -0.935 1.00 93.69 90 GLN A N 1
ATOM 731 C CA . GLN A 1 90 ? -4.781 -11.233 -1.208 1.00 93.69 90 GLN A CA 1
ATOM 732 C C . GLN A 1 90 ? -5.253 -10.693 -2.567 1.00 93.69 90 GLN A C 1
ATOM 734 O O . GLN A 1 90 ? -6.092 -11.322 -3.211 1.00 93.69 90 GLN A O 1
ATOM 739 N N . TRP A 1 91 ? -4.723 -9.553 -3.023 1.00 95.62 91 TRP A N 1
ATOM 740 C CA . TRP A 1 91 ? -4.943 -9.082 -4.392 1.00 95.62 91 TRP A CA 1
ATOM 741 C C . TRP A 1 91 ? -4.298 -10.010 -5.429 1.00 95.62 91 TRP A C 1
ATOM 743 O O . TRP A 1 91 ? -4.971 -10.389 -6.383 1.00 95.62 91 TRP A O 1
ATOM 753 N N . ALA A 1 92 ? -3.042 -10.426 -5.226 1.00 94.25 92 ALA A N 1
ATOM 754 C CA . ALA A 1 92 ? -2.337 -11.320 -6.151 1.00 94.25 92 ALA A CA 1
ATOM 755 C C . ALA A 1 92 ? -3.039 -12.685 -6.296 1.00 94.25 92 ALA A C 1
ATOM 757 O O . ALA A 1 92 ? -3.051 -13.274 -7.372 1.00 94.25 92 ALA A O 1
ATOM 758 N N . GLU A 1 93 ? -3.694 -13.141 -5.229 1.00 94.62 93 GLU A N 1
ATOM 759 C CA . GLU A 1 93 ? -4.552 -14.330 -5.195 1.00 94.62 93 GLU A CA 1
ATOM 760 C C . GLU A 1 93 ? -5.945 -14.120 -5.830 1.00 94.62 93 GLU A C 1
ATOM 762 O O . GLU A 1 93 ? -6.779 -15.027 -5.827 1.00 94.62 93 GLU A O 1
ATOM 767 N N . GLY A 1 94 ? -6.254 -12.914 -6.316 1.00 93.00 94 GLY A N 1
ATOM 768 C CA . GLY A 1 94 ? -7.548 -12.562 -6.909 1.00 93.00 94 GLY A CA 1
ATOM 769 C C . GLY A 1 94 ? -8.695 -12.403 -5.904 1.00 93.00 94 GLY A C 1
ATOM 770 O O . GLY A 1 94 ? -9.861 -12.355 -6.298 1.00 93.00 94 GLY A O 1
ATOM 771 N N . LYS A 1 95 ? -8.401 -12.321 -4.600 1.00 92.81 95 LYS A N 1
ATOM 772 C CA . LYS A 1 95 ? -9.405 -12.255 -3.518 1.00 92.81 95 LYS A CA 1
ATOM 77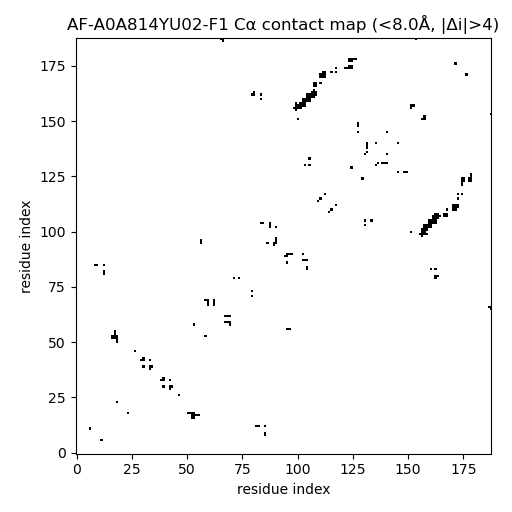3 C C . LYS A 1 95 ? -9.824 -10.822 -3.177 1.00 92.81 95 LYS A C 1
ATOM 775 O O . LYS A 1 95 ? -10.89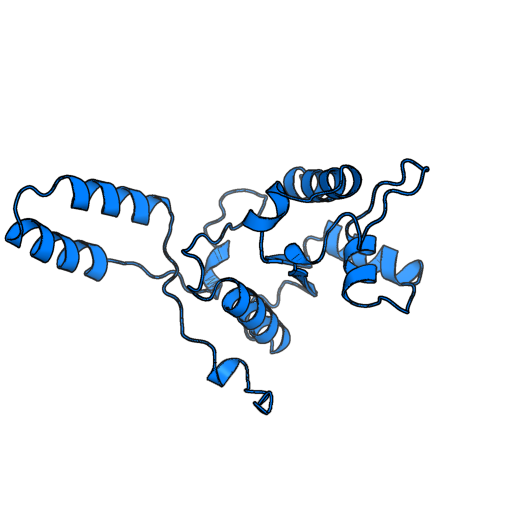0 -10.628 -2.587 1.00 92.81 95 LYS A O 1
ATOM 780 N N . LEU A 1 96 ? -9.002 -9.830 -3.529 1.00 92.00 96 LEU A N 1
ATOM 781 C CA . LEU A 1 96 ? -9.257 -8.407 -3.294 1.00 92.00 96 LEU A CA 1
ATOM 782 C C . LEU A 1 96 ? -9.110 -7.583 -4.573 1.00 92.00 96 LEU A C 1
ATOM 784 O O . LEU A 1 96 ? -8.209 -7.812 -5.369 1.00 92.00 96 LEU A O 1
ATOM 788 N N . TRP A 1 97 ? -9.994 -6.593 -4.714 1.00 91.94 97 TRP A N 1
ATOM 789 C CA . TRP A 1 97 ? -9.901 -5.472 -5.656 1.00 91.94 97 TRP A CA 1
ATOM 790 C C . TRP A 1 97 ? -9.431 -5.824 -7.076 1.00 91.94 97 TRP A C 1
ATOM 792 O O . TRP A 1 97 ? -8.525 -5.198 -7.619 1.00 91.94 97 TRP A O 1
ATOM 802 N N . SER A 1 98 ? -10.117 -6.775 -7.710 1.00 91.75 98 SER A N 1
ATOM 803 C CA . SER A 1 98 ? -9.836 -7.249 -9.076 1.00 91.75 98 SER A CA 1
ATOM 804 C C . SER A 1 98 ? -9.888 -6.177 -10.174 1.00 91.75 98 SER A C 1
ATOM 806 O O . SER A 1 98 ? -9.495 -6.438 -11.304 1.00 91.75 98 SER A O 1
ATOM 808 N N . HIS A 1 99 ? -10.384 -4.977 -9.867 1.00 90.62 99 HIS A N 1
ATOM 809 C CA . HIS A 1 99 ? -10.389 -3.835 -10.779 1.00 90.62 99 HIS A CA 1
ATOM 810 C C . HIS A 1 99 ? -9.029 -3.125 -10.873 1.00 90.62 99 HIS A C 1
ATOM 812 O O . HIS A 1 99 ? -8.837 -2.322 -11.783 1.00 90.62 99 HIS A O 1
ATOM 818 N N . TYR A 1 100 ? -8.102 -3.392 -9.946 1.00 93.19 100 TYR A N 1
ATOM 819 C CA . TYR A 1 100 ? -6.711 -2.976 -10.082 1.00 93.19 100 TYR A CA 1
ATOM 820 C C . TYR A 1 100 ? -5.936 -4.043 -10.849 1.00 93.19 100 TYR A C 1
ATOM 822 O O . TYR A 1 100 ? -5.897 -5.203 -10.439 1.00 93.19 100 TYR A O 1
ATOM 830 N N . GLU A 1 101 ? -5.293 -3.632 -11.938 1.00 94.50 101 GLU A N 1
ATOM 831 C CA . GLU A 1 101 ? -4.410 -4.494 -12.728 1.00 94.50 101 GLU A CA 1
ATOM 832 C C . GLU A 1 101 ? -3.022 -4.627 -12.094 1.00 94.50 101 GLU A C 1
ATOM 834 O O . GLU A 1 101 ? -2.306 -5.586 -12.374 1.00 94.50 101 GLU A O 1
ATOM 839 N N . LEU A 1 102 ? -2.641 -3.687 -11.222 1.00 93.56 102 LEU A N 1
ATOM 840 C CA . LEU A 1 102 ? -1.350 -3.709 -10.545 1.00 93.56 102 LEU A CA 1
ATOM 841 C C . LEU A 1 102 ? -1.448 -3.156 -9.119 1.00 93.56 102 LEU A C 1
ATOM 843 O O . LEU A 1 102 ? -1.957 -2.055 -8.906 1.00 93.56 102 LEU A O 1
ATOM 847 N N . VAL A 1 103 ? -0.904 -3.892 -8.147 1.00 94.12 103 VAL A N 1
ATOM 848 C CA . VAL A 1 103 ? -0.681 -3.417 -6.772 1.00 94.12 103 VAL A CA 1
ATOM 849 C C . VAL A 1 103 ? 0.815 -3.354 -6.499 1.00 94.12 103 VAL A C 1
ATOM 851 O O . VAL A 1 103 ? 1.523 -4.344 -6.671 1.00 94.12 103 VAL A O 1
ATOM 854 N N . ILE A 1 104 ? 1.299 -2.197 -6.047 1.00 92.88 104 ILE A N 1
ATOM 855 C CA . ILE A 1 104 ? 2.722 -1.968 -5.771 1.00 92.88 104 ILE A CA 1
ATOM 856 C C . ILE A 1 104 ? 2.915 -1.587 -4.309 1.00 92.88 104 ILE A C 1
ATOM 858 O O . ILE A 1 104 ? 2.319 -0.621 -3.838 1.00 92.88 104 ILE A O 1
ATOM 862 N N . LEU A 1 105 ? 3.790 -2.315 -3.610 1.00 92.88 105 LEU A N 1
ATOM 863 C CA . LEU A 1 105 ? 4.155 -2.051 -2.218 1.00 92.88 105 LEU A CA 1
ATOM 864 C C . LEU A 1 105 ? 5.470 -1.269 -2.118 1.00 92.88 105 LEU A C 1
ATOM 866 O O . LEU A 1 105 ? 6.562 -1.832 -2.101 1.00 92.88 105 LEU A O 1
ATOM 870 N N . ILE A 1 106 ? 5.381 0.044 -1.976 1.00 88.81 106 ILE A N 1
ATOM 871 C CA . ILE A 1 106 ? 6.558 0.895 -1.817 1.00 88.81 106 ILE A CA 1
ATOM 872 C C . ILE A 1 106 ? 6.906 0.992 -0.330 1.00 88.81 106 ILE A C 1
ATOM 874 O O . ILE A 1 106 ? 6.144 1.552 0.460 1.00 88.81 106 ILE A O 1
ATOM 878 N N . THR A 1 107 ? 8.065 0.451 0.054 1.00 87.38 107 THR A N 1
ATOM 879 C CA . THR A 1 107 ? 8.584 0.562 1.422 1.00 87.38 107 THR A CA 1
ATOM 880 C C . THR A 1 107 ? 9.379 1.848 1.553 1.00 87.38 107 THR A C 1
ATOM 882 O O . THR A 1 107 ? 10.498 1.973 1.052 1.00 87.38 107 THR A O 1
ATOM 885 N N . LEU A 1 108 ? 8.787 2.819 2.229 1.00 80.06 108 LEU A N 1
ATOM 886 C CA . LEU A 1 108 ? 9.271 4.191 2.293 1.00 80.06 108 LEU A CA 1
ATOM 887 C C . LEU A 1 108 ? 10.568 4.330 3.097 1.00 80.06 108 LEU A C 1
ATOM 889 O O . LEU A 1 108 ? 11.391 5.190 2.793 1.00 80.06 108 LEU A O 1
ATOM 893 N N . ASN A 1 109 ? 10.805 3.421 4.042 1.00 70.44 109 ASN A N 1
ATOM 894 C CA . ASN A 1 109 ? 12.039 3.337 4.825 1.00 70.44 109 ASN A CA 1
ATOM 895 C C . ASN A 1 109 ? 13.303 3.079 3.985 1.00 70.44 109 ASN A C 1
ATOM 897 O O . ASN A 1 109 ? 14.413 3.412 4.393 1.00 70.44 109 ASN A O 1
ATOM 901 N N . SER A 1 110 ? 13.136 2.510 2.790 1.00 65.38 110 SER A N 1
ATOM 902 C CA . SER A 1 110 ? 14.226 2.218 1.860 1.00 65.38 110 SER A CA 1
ATOM 903 C C . SER A 1 110 ? 14.594 3.410 0.971 1.00 65.38 110 SER A C 1
ATOM 905 O O . SER A 1 110 ? 15.588 3.351 0.253 1.00 65.38 110 SER A O 1
ATOM 907 N N . LEU A 1 111 ? 13.822 4.504 1.023 1.00 66.50 111 LEU A N 1
ATOM 908 C CA . LEU A 1 111 ? 13.967 5.682 0.165 1.00 66.50 111 LEU A CA 1
ATOM 909 C C . LEU A 1 111 ? 14.807 6.778 0.845 1.00 66.50 111 LEU A C 1
ATOM 911 O O . LEU A 1 111 ? 14.354 7.897 1.077 1.00 66.50 111 LEU A O 1
ATOM 915 N N . THR A 1 112 ? 16.046 6.439 1.189 1.00 63.81 112 THR A N 1
ATOM 916 C CA . THR A 1 112 ? 17.020 7.333 1.844 1.00 63.81 112 THR A CA 1
ATOM 917 C C . THR A 1 112 ? 17.893 8.109 0.849 1.00 63.81 112 THR A C 1
ATOM 919 O O . THR A 1 112 ? 18.023 7.740 -0.317 1.00 63.81 112 THR A O 1
ATOM 922 N N . HIS A 1 113 ? 18.578 9.157 1.320 1.00 58.09 113 HIS A N 1
ATOM 923 C CA . HIS A 1 113 ? 19.611 9.860 0.544 1.00 58.09 113 HIS A CA 1
ATOM 924 C C . HIS A 1 113 ? 20.745 8.945 0.048 1.00 58.09 113 HIS A C 1
ATOM 926 O O . HIS A 1 113 ? 21.263 9.158 -1.044 1.00 58.09 113 HIS A O 1
ATOM 932 N N . GLU A 1 114 ? 21.125 7.928 0.824 1.00 59.22 114 GLU A N 1
ATOM 933 C CA . GLU A 1 114 ? 22.187 6.984 0.443 1.00 59.22 114 GLU A CA 1
ATOM 934 C C . GLU A 1 114 ? 21.744 6.042 -0.671 1.00 59.22 114 GLU A C 1
ATOM 936 O O . GLU A 1 114 ? 22.495 5.768 -1.604 1.00 59.22 114 GLU A O 1
ATOM 941 N N . SER A 1 115 ? 20.497 5.575 -0.602 1.00 57.12 115 SER A N 1
ATOM 942 C CA . SER A 1 115 ? 19.929 4.767 -1.673 1.00 57.12 115 SER A CA 1
ATOM 943 C C . SER A 1 115 ? 19.653 5.626 -2.902 1.00 57.12 115 SER A C 1
ATOM 945 O O . SER A 1 115 ? 19.840 5.133 -4.006 1.00 57.12 115 SER A O 1
ATOM 947 N N . HIS A 1 116 ? 19.264 6.899 -2.749 1.00 63.38 116 HIS A N 1
ATOM 948 C CA . HIS A 1 116 ? 18.915 7.857 -3.809 1.00 63.38 116 HIS A CA 1
ATOM 949 C C . HIS A 1 116 ? 19.849 9.071 -3.798 1.00 63.38 116 HIS A C 1
ATOM 951 O O . HIS A 1 116 ? 19.404 10.177 -3.470 1.00 63.38 116 HIS A O 1
ATOM 957 N N . PRO A 1 117 ? 21.132 8.889 -4.169 1.00 57.16 117 PRO A N 1
ATOM 958 C CA . PRO A 1 117 ? 22.081 9.984 -4.168 1.00 57.16 117 PRO A CA 1
ATOM 959 C C . PRO A 1 117 ? 21.608 11.060 -5.140 1.00 57.16 117 PRO A C 1
ATOM 961 O O . PRO A 1 117 ? 21.389 10.815 -6.330 1.00 57.16 117 PRO A O 1
ATOM 964 N N . THR A 1 118 ? 21.448 12.269 -4.613 1.00 55.31 118 THR A N 1
ATOM 965 C CA . THR A 1 118 ? 21.283 13.491 -5.394 1.00 55.31 118 THR A CA 1
ATOM 966 C C . THR A 1 118 ? 22.567 13.699 -6.182 1.00 55.31 118 THR A C 1
ATOM 968 O O . THR A 1 118 ? 23.545 14.240 -5.670 1.00 55.31 118 THR A O 1
ATOM 971 N N . SER A 1 119 ? 22.597 13.204 -7.417 1.00 52.28 119 SER A N 1
ATOM 972 C CA . SER A 1 119 ? 23.643 13.590 -8.363 1.00 52.28 119 SER A CA 1
ATOM 973 C C . SER A 1 119 ? 23.559 15.103 -8.597 1.00 52.28 119 SER A C 1
ATOM 975 O O . SER A 1 119 ? 22.494 15.693 -8.440 1.00 52.28 119 SER A O 1
ATOM 977 N N . ALA A 1 120 ? 24.665 15.733 -9.003 1.00 50.44 120 ALA A N 1
ATOM 978 C CA . ALA A 1 120 ? 24.757 17.179 -9.264 1.00 50.44 120 ALA A CA 1
ATOM 979 C C . ALA A 1 120 ? 23.777 17.709 -10.340 1.00 50.44 120 ALA A C 1
ATOM 981 O O . ALA A 1 120 ? 23.689 18.911 -10.567 1.00 50.44 120 ALA A O 1
ATOM 982 N N . SER A 1 121 ? 23.049 16.817 -11.012 1.00 52.59 121 SER A N 1
ATOM 983 C CA . SER A 1 121 ? 21.959 17.118 -11.931 1.00 52.59 121 SER A CA 1
ATOM 984 C C . SER A 1 121 ? 20.610 17.085 -11.202 1.00 52.59 121 SER A C 1
ATOM 986 O O . SER A 1 121 ? 20.270 16.066 -10.600 1.00 52.59 121 SER A O 1
ATOM 988 N N . ASP A 1 122 ? 19.819 18.151 -11.335 1.00 57.97 122 ASP A N 1
ATOM 989 C CA . ASP A 1 122 ? 18.432 18.370 -10.863 1.00 57.97 122 ASP A CA 1
ATOM 990 C C . ASP A 1 122 ? 17.372 17.349 -11.365 1.00 57.97 122 ASP A C 1
ATOM 992 O O . ASP A 1 122 ? 16.203 17.674 -11.586 1.00 57.97 122 ASP A O 1
ATOM 996 N N . VAL A 1 123 ? 17.741 16.088 -11.582 1.00 62.91 123 VAL A N 1
ATOM 997 C CA . VAL A 1 123 ? 16.848 15.054 -12.109 1.00 62.91 123 VAL A CA 1
ATOM 998 C C . VAL A 1 123 ? 15.817 14.686 -11.045 1.00 62.91 123 VAL A C 1
ATOM 1000 O O . VAL A 1 123 ? 16.139 14.128 -10.000 1.00 62.91 123 VAL A O 1
ATOM 1003 N N . LYS A 1 124 ? 14.551 15.006 -11.310 1.00 69.50 124 LYS A N 1
ATOM 1004 C CA . LYS A 1 124 ? 13.420 14.569 -10.488 1.00 69.50 124 LYS A CA 1
ATOM 1005 C C . LYS A 1 124 ? 13.165 13.086 -10.751 1.00 69.50 124 LYS A C 1
ATOM 1007 O O . LYS A 1 124 ? 13.066 12.688 -11.909 1.00 69.50 124 LYS A O 1
ATOM 1012 N N . TYR A 1 125 ? 13.036 12.289 -9.692 1.00 74.25 125 TYR A N 1
ATOM 1013 C CA . TYR A 1 125 ? 12.559 10.913 -9.826 1.00 74.25 125 TYR A CA 1
ATOM 1014 C C . TYR A 1 125 ? 11.094 10.926 -10.274 1.00 74.25 125 TYR A C 1
ATOM 1016 O O . TYR A 1 125 ? 10.345 11.840 -9.930 1.00 74.25 125 TYR A O 1
ATOM 1024 N N . SER A 1 126 ? 10.683 9.916 -11.033 1.00 82.31 126 SER A N 1
ATOM 1025 C CA . SER A 1 126 ? 9.277 9.602 -11.291 1.00 82.31 126 SER A CA 1
ATOM 1026 C C . SER A 1 126 ? 8.846 8.368 -10.492 1.00 82.31 126 SER A C 1
ATOM 1028 O O . SER A 1 126 ? 9.682 7.638 -9.958 1.00 82.31 126 SER A O 1
ATOM 1030 N N . LEU A 1 127 ? 7.537 8.094 -10.429 1.00 83.81 127 LEU A N 1
ATOM 1031 C CA . LEU A 1 127 ? 7.019 6.885 -9.780 1.00 83.81 127 LEU A CA 1
ATOM 1032 C C . LEU A 1 127 ? 7.618 5.605 -10.389 1.00 83.81 127 LEU A C 1
ATOM 1034 O O . LEU A 1 127 ? 7.961 4.689 -9.648 1.00 83.81 127 LEU A O 1
ATOM 1038 N N . VAL A 1 128 ? 7.804 5.556 -11.714 1.00 85.94 128 VAL A N 1
ATOM 1039 C CA . VAL A 1 128 ? 8.380 4.373 -12.377 1.00 85.94 128 VAL A CA 1
ATOM 1040 C C . VAL A 1 128 ? 9.836 4.153 -11.977 1.00 85.94 128 VAL A C 1
ATOM 1042 O O . VAL A 1 128 ? 10.263 3.011 -11.848 1.00 85.94 128 VAL A O 1
ATOM 1045 N N . ASP A 1 129 ? 10.586 5.228 -11.716 1.00 84.00 129 ASP A N 1
ATOM 1046 C CA . ASP A 1 129 ? 11.979 5.123 -11.281 1.00 84.00 129 ASP A CA 1
ATOM 1047 C C . ASP A 1 129 ? 12.073 4.561 -9.856 1.00 84.00 129 ASP A C 1
ATOM 1049 O O . ASP A 1 129 ? 12.984 3.787 -9.563 1.00 84.00 129 ASP A O 1
ATOM 1053 N N . LEU A 1 130 ? 11.108 4.889 -8.984 1.00 83.38 130 LEU A N 1
ATOM 1054 C CA . LEU A 1 130 ? 11.014 4.291 -7.646 1.00 83.38 130 LEU A CA 1
ATOM 1055 C C . LEU A 1 130 ? 10.725 2.794 -7.725 1.00 83.38 130 LEU A C 1
ATOM 1057 O O . LEU A 1 130 ? 11.408 1.997 -7.083 1.00 83.38 130 LEU A O 1
ATOM 1061 N N . VAL A 1 131 ? 9.746 2.411 -8.548 1.00 87.00 131 VAL A N 1
ATOM 1062 C CA . VAL A 1 131 ? 9.371 1.006 -8.749 1.00 87.00 131 VAL A CA 1
ATOM 1063 C C . VAL A 1 131 ? 10.540 0.216 -9.327 1.00 87.00 131 VAL A C 1
ATOM 1065 O O . VAL A 1 131 ? 10.895 -0.832 -8.787 1.00 87.00 131 VAL A O 1
ATOM 1068 N N . GLN A 1 132 ? 11.179 0.739 -10.379 1.00 86.75 132 GLN A N 1
ATOM 1069 C CA . GLN A 1 132 ? 12.342 0.113 -11.000 1.00 86.75 132 GLN A CA 1
ATOM 1070 C C . GLN A 1 132 ? 13.443 -0.114 -9.969 1.00 86.75 132 GLN A C 1
ATOM 1072 O O . GLN A 1 132 ? 13.980 -1.205 -9.853 1.00 86.75 132 GLN A O 1
ATOM 1077 N N . LYS A 1 133 ? 13.765 0.893 -9.168 1.00 83.19 133 LYS A N 1
ATOM 1078 C CA . LYS A 1 133 ? 14.865 0.783 -8.219 1.00 83.19 133 LYS A CA 1
ATOM 1079 C C . LYS A 1 133 ? 14.601 -0.183 -7.070 1.00 83.19 133 LYS A C 1
ATOM 1081 O O . LYS A 1 133 ? 15.523 -0.869 -6.637 1.00 83.19 133 LYS A O 1
ATOM 1086 N N . GLN A 1 134 ? 13.368 -0.230 -6.572 1.00 85.12 134 GLN A N 1
ATOM 1087 C CA . GLN A 1 134 ? 13.012 -1.099 -5.454 1.00 85.12 134 GLN A CA 1
ATOM 1088 C C . GLN A 1 134 ? 12.888 -2.569 -5.879 1.00 85.12 134 GLN A C 1
ATOM 1090 O O . GLN A 1 134 ? 13.301 -3.452 -5.129 1.00 85.12 134 GLN A O 1
ATOM 1095 N N . TYR A 1 135 ? 12.333 -2.840 -7.063 1.00 86.62 135 TYR A N 1
ATOM 1096 C CA . TYR A 1 135 ? 12.018 -4.207 -7.498 1.00 86.62 135 TYR A CA 1
ATOM 1097 C C . TYR A 1 135 ? 12.951 -4.761 -8.575 1.00 86.62 135 TYR A C 1
ATOM 1099 O O . TYR A 1 135 ? 13.111 -5.974 -8.675 1.00 86.62 135 TYR A O 1
ATOM 1107 N N . PHE A 1 136 ? 13.604 -3.888 -9.336 1.00 86.06 136 PHE A N 1
ATOM 1108 C CA . PHE A 1 136 ? 14.469 -4.221 -10.467 1.00 86.06 136 PHE A CA 1
ATOM 1109 C C . PHE A 1 136 ? 15.844 -3.533 -10.333 1.00 86.06 136 PHE A C 1
ATOM 1111 O O . PHE A 1 136 ? 16.286 -2.841 -11.247 1.00 86.06 136 PHE A O 1
ATOM 1118 N N . PRO A 1 137 ? 16.570 -3.690 -9.206 1.00 80.69 137 PRO A N 1
ATOM 1119 C CA . PRO A 1 137 ? 17.802 -2.933 -8.946 1.00 80.69 137 PRO A CA 1
ATOM 1120 C C . PRO A 1 137 ? 18.931 -3.216 -9.952 1.00 80.69 137 PRO A C 1
ATOM 1122 O O . PRO A 1 137 ? 19.842 -2.405 -10.101 1.00 80.69 137 PRO A O 1
ATOM 1125 N N . CYS A 1 138 ? 18.883 -4.363 -10.633 1.00 81.56 138 CYS A N 1
ATOM 1126 C CA . CYS A 1 138 ? 19.876 -4.784 -11.621 1.00 81.56 138 CYS A CA 1
ATOM 1127 C C . CYS A 1 138 ? 19.352 -4.736 -13.064 1.00 81.56 138 CYS A C 1
ATOM 1129 O O . CYS A 1 138 ? 20.081 -5.104 -13.982 1.00 81.56 138 CYS A O 1
ATOM 1131 N N . GLU A 1 139 ? 18.113 -4.291 -13.274 1.00 82.19 139 GLU A N 1
ATOM 1132 C CA . GLU A 1 139 ? 17.454 -4.297 -14.577 1.00 82.19 139 GLU A CA 1
ATOM 1133 C C . GLU A 1 139 ? 16.906 -2.907 -14.903 1.00 82.19 139 GLU A C 1
ATOM 1135 O O . GLU A 1 139 ? 16.507 -2.127 -14.037 1.00 82.19 139 GLU A O 1
ATOM 1140 N N . 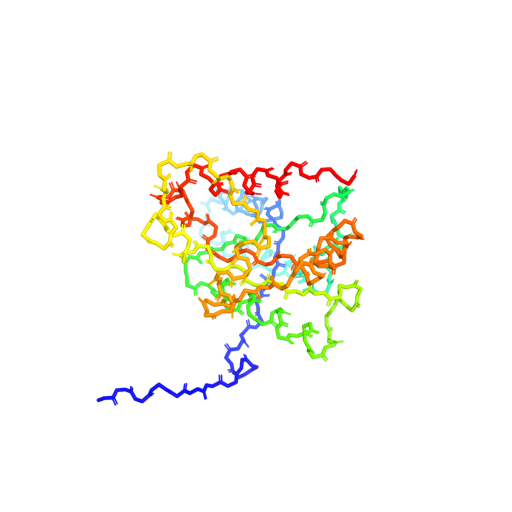SER A 1 140 ? 16.918 -2.564 -16.188 1.00 83.06 140 SER A N 1
ATOM 1141 C CA . SER A 1 140 ? 16.275 -1.344 -16.662 1.00 83.06 140 SER A CA 1
ATOM 1142 C C . SER A 1 140 ? 14.976 -1.698 -17.352 1.00 83.06 140 SER A C 1
ATOM 1144 O O . SER A 1 140 ? 14.990 -2.462 -18.314 1.00 83.06 140 SER A O 1
ATOM 1146 N N . LEU A 1 141 ? 13.872 -1.121 -16.874 1.00 84.25 141 LEU A N 1
ATOM 1147 C CA . LEU A 1 141 ? 12.589 -1.231 -17.559 1.00 84.25 141 LEU A CA 1
ATOM 1148 C C . LEU A 1 141 ? 12.724 -0.627 -18.956 1.00 84.25 141 LEU A C 1
ATOM 1150 O O . LEU A 1 141 ? 13.296 0.462 -19.114 1.00 84.25 141 LEU A O 1
ATOM 1154 N N . SER A 1 142 ? 12.199 -1.332 -19.957 1.00 89.06 142 SER A N 1
ATOM 1155 C CA . SER A 1 142 ? 12.211 -0.845 -21.332 1.00 89.06 142 SER A CA 1
ATOM 1156 C C . SER A 1 142 ? 11.348 0.416 -21.472 1.00 89.06 142 SER A C 1
ATOM 1158 O O . SER A 1 142 ? 10.537 0.750 -20.602 1.00 89.06 142 SER A O 1
ATOM 1160 N N . GLY A 1 143 ? 11.516 1.149 -22.577 1.00 88.44 143 GLY A N 1
ATOM 1161 C CA . GLY A 1 143 ? 10.659 2.303 -22.872 1.00 88.44 143 GLY A CA 1
ATOM 1162 C C . GLY A 1 143 ? 9.177 1.923 -22.940 1.00 88.44 143 GLY A C 1
ATOM 1163 O O . GLY A 1 143 ? 8.334 2.664 -22.433 1.00 88.44 143 GLY A O 1
ATOM 1164 N N . ASP A 1 144 ? 8.884 0.743 -23.485 1.00 90.88 144 ASP A N 1
ATOM 1165 C CA . ASP A 1 144 ? 7.529 0.211 -23.614 1.00 90.88 144 ASP A CA 1
ATOM 1166 C C . ASP A 1 144 ? 6.936 -0.145 -22.244 1.00 90.88 144 ASP A C 1
ATOM 1168 O O . ASP A 1 144 ? 5.814 0.265 -21.949 1.00 90.88 144 ASP A O 1
ATOM 1172 N N . ASP A 1 145 ? 7.710 -0.783 -21.356 1.00 90.25 145 ASP A N 1
ATOM 1173 C CA . ASP A 1 145 ? 7.266 -1.094 -19.986 1.00 90.25 145 ASP A CA 1
ATOM 1174 C C . ASP A 1 145 ? 6.954 0.179 -19.193 1.00 90.25 145 ASP A C 1
ATOM 1176 O O . ASP A 1 145 ? 5.953 0.257 -18.476 1.00 90.25 145 ASP A O 1
ATOM 1180 N N . LYS A 1 146 ? 7.793 1.215 -19.339 1.00 89.56 146 LYS A N 1
ATOM 1181 C CA . LYS A 1 146 ? 7.571 2.511 -18.682 1.00 89.56 146 LYS A CA 1
ATOM 1182 C C . LYS A 1 146 ? 6.314 3.203 -19.206 1.00 89.56 146 LYS A C 1
ATOM 1184 O O . LYS A 1 146 ? 5.573 3.789 -18.414 1.00 89.56 146 LYS A O 1
ATOM 1189 N N . MET A 1 147 ? 6.065 3.142 -20.516 1.00 89.94 147 MET A N 1
ATOM 1190 C CA . MET A 1 147 ? 4.850 3.694 -21.122 1.00 89.94 147 MET A CA 1
ATOM 1191 C C . MET A 1 147 ? 3.600 2.931 -20.684 1.00 89.94 147 MET A C 1
ATOM 1193 O O . MET A 1 147 ? 2.610 3.565 -20.323 1.00 89.94 147 MET A O 1
ATOM 1197 N N . TYR A 1 148 ? 3.664 1.602 -20.641 1.00 91.75 148 TYR A N 1
ATOM 1198 C CA . TYR A 1 148 ? 2.568 0.756 -20.175 1.00 91.75 148 TYR A CA 1
ATOM 1199 C C . TYR A 1 148 ? 2.240 0.996 -18.697 1.00 91.75 148 TYR A C 1
ATOM 1201 O O . TYR A 1 148 ? 1.085 1.187 -18.321 1.00 91.75 148 TYR A O 1
ATOM 1209 N N . PHE A 1 149 ? 3.259 1.081 -17.839 1.00 91.00 149 PHE A N 1
ATOM 1210 C CA . PHE A 1 149 ? 3.051 1.426 -16.435 1.00 91.00 149 PHE A CA 1
ATOM 1211 C C . PHE A 1 149 ? 2.363 2.789 -16.278 1.00 91.00 149 PHE A C 1
ATOM 1213 O O . PHE A 1 149 ? 1.442 2.944 -15.472 1.00 91.00 149 PHE A O 1
ATOM 1220 N N . LYS A 1 150 ? 2.788 3.779 -17.070 1.00 89.31 150 LYS A N 1
ATOM 1221 C CA . LYS A 1 150 ? 2.181 5.108 -17.060 1.00 89.31 150 LYS A CA 1
ATOM 1222 C C . LYS A 1 150 ? 0.718 5.071 -17.514 1.00 89.31 150 LYS A C 1
ATOM 1224 O O . LYS A 1 150 ? -0.109 5.683 -16.847 1.00 89.31 150 LYS A O 1
ATOM 1229 N N . SER A 1 151 ? 0.380 4.324 -18.569 1.00 91.81 151 SER A N 1
ATOM 1230 C CA . SER A 1 151 ? -1.013 4.214 -19.023 1.00 91.81 151 SER A CA 1
ATOM 1231 C C . SER A 1 151 ? -1.913 3.585 -17.957 1.00 91.81 151 SER A C 1
ATOM 1233 O O . SER A 1 151 ? -2.999 4.095 -17.699 1.00 91.81 151 SER A O 1
ATOM 1235 N N . LEU A 1 152 ? -1.441 2.548 -17.253 1.00 91.38 152 LEU A N 1
ATOM 1236 C CA . LEU A 1 152 ? -2.183 1.961 -16.132 1.00 91.38 152 LEU A CA 1
ATOM 1237 C C . LEU A 1 152 ? -2.412 2.964 -14.989 1.00 91.38 152 LEU A C 1
ATOM 1239 O O . LEU A 1 152 ? -3.478 2.955 -14.362 1.00 91.38 152 LEU A O 1
ATOM 1243 N N . CYS A 1 153 ? -1.427 3.822 -14.704 1.00 87.88 153 CYS A N 1
ATOM 1244 C CA . CYS A 1 153 ? -1.569 4.884 -13.708 1.00 87.88 153 CYS A CA 1
ATOM 1245 C C . CYS A 1 153 ? -2.633 5.904 -14.132 1.00 87.88 153 CYS A C 1
ATOM 1247 O O . CYS A 1 153 ? -3.519 6.219 -13.336 1.00 87.88 153 CYS A O 1
ATOM 1249 N N . ASP A 1 154 ? -2.580 6.366 -15.384 1.00 86.75 154 ASP A N 1
ATOM 1250 C CA . ASP A 1 154 ? -3.514 7.351 -15.943 1.00 86.75 154 ASP A CA 1
ATOM 1251 C C . ASP A 1 154 ? -4.957 6.797 -15.989 1.00 86.75 154 ASP A C 1
ATOM 1253 O O . ASP A 1 154 ? -5.923 7.503 -15.692 1.00 86.75 154 ASP A O 1
ATOM 1257 N N . GLU A 1 155 ? -5.119 5.497 -16.256 1.00 89.00 155 GLU A N 1
ATOM 1258 C CA . GLU A 1 155 ? -6.408 4.791 -16.201 1.00 89.00 155 GLU A CA 1
ATOM 1259 C C . GLU A 1 155 ? -6.911 4.551 -14.761 1.00 89.00 155 GLU A C 1
ATOM 1261 O O . GLU A 1 155 ? -8.075 4.202 -14.542 1.00 89.00 155 GLU A O 1
ATOM 1266 N N . GLY A 1 156 ? -6.067 4.769 -13.748 1.00 87.75 156 GLY A N 1
ATOM 1267 C CA . GLY A 1 156 ? -6.390 4.525 -12.342 1.00 87.75 156 GLY A CA 1
ATOM 1268 C C . GLY A 1 156 ? -6.510 3.040 -11.990 1.00 87.75 156 GLY A C 1
ATOM 1269 O O . GLY A 1 156 ? -7.259 2.690 -11.077 1.00 87.75 156 GLY A O 1
ATOM 1270 N N . LYS A 1 157 ? -5.793 2.182 -12.721 1.00 92.06 157 LYS A N 1
ATOM 1271 C CA . LYS A 1 157 ? -5.744 0.723 -12.535 1.00 92.06 157 LYS A CA 1
ATOM 1272 C C . LYS A 1 157 ? -4.584 0.260 -11.656 1.00 92.06 157 LYS A C 1
ATOM 1274 O O . LYS A 1 157 ? -4.448 -0.936 -11.407 1.00 92.06 157 LYS A O 1
ATOM 1279 N N . VAL A 1 158 ? -3.772 1.195 -11.167 1.00 92.12 158 VAL A N 1
ATOM 1280 C CA . VAL A 1 158 ? -2.682 0.931 -10.223 1.00 92.12 158 VAL A CA 1
ATOM 1281 C C . VAL A 1 158 ? -3.103 1.341 -8.816 1.00 92.12 158 VAL A C 1
ATOM 1283 O O . VAL A 1 158 ? -3.559 2.465 -8.601 1.00 92.12 158 VAL A O 1
ATOM 1286 N N . LEU A 1 159 ? -2.900 0.450 -7.849 1.00 92.69 159 LEU A N 1
ATOM 1287 C CA . LEU A 1 159 ? -2.984 0.762 -6.426 1.00 92.69 159 LEU A CA 1
ATOM 1288 C C . LEU A 1 159 ? -1.578 0.813 -5.823 1.00 92.69 159 LEU A C 1
ATOM 1290 O O . LEU A 1 159 ? -0.804 -0.140 -5.912 1.00 92.69 159 LEU A O 1
ATOM 1294 N N . LEU A 1 160 ? -1.269 1.928 -5.165 1.00 92.19 160 LEU A N 1
ATOM 1295 C CA . LEU A 1 160 ? -0.021 2.114 -4.433 1.00 92.19 160 LEU A CA 1
ATOM 1296 C C . LEU A 1 160 ? -0.254 1.870 -2.941 1.00 92.19 160 LEU A C 1
ATOM 1298 O O . LEU A 1 160 ? -1.070 2.544 -2.315 1.00 92.19 160 LEU A O 1
ATOM 1302 N N . LEU A 1 161 ? 0.496 0.932 -2.370 1.00 93.12 161 LEU A N 1
ATOM 1303 C CA . LEU A 1 161 ? 0.599 0.713 -0.933 1.00 93.12 161 LEU A CA 1
ATOM 1304 C C . LEU A 1 161 ? 1.896 1.359 -0.453 1.00 93.12 161 LEU A C 1
ATOM 1306 O O . LEU A 1 161 ? 2.983 0.931 -0.834 1.00 93.12 161 LEU A O 1
ATOM 1310 N N . LEU A 1 162 ? 1.777 2.407 0.356 1.00 89.88 162 LEU A N 1
ATOM 1311 C CA . LEU A 1 162 ? 2.911 3.173 0.867 1.00 89.88 162 LEU A CA 1
ATOM 1312 C C . LEU A 1 162 ? 3.135 2.813 2.343 1.00 89.88 162 LEU A C 1
ATOM 1314 O O . LEU A 1 162 ? 2.374 3.244 3.208 1.00 89.88 162 LEU A O 1
ATOM 1318 N N . ASP A 1 163 ? 4.153 2.002 2.628 1.00 90.19 163 ASP A N 1
ATOM 1319 C CA . ASP A 1 163 ? 4.441 1.483 3.974 1.00 90.19 163 ASP A CA 1
ATOM 1320 C C . ASP A 1 163 ? 5.596 2.250 4.633 1.00 90.19 163 ASP A C 1
ATOM 1322 O O . ASP A 1 163 ? 6.642 2.435 4.013 1.00 90.19 163 ASP A O 1
ATOM 1326 N N . GLY A 1 164 ? 5.420 2.681 5.887 1.00 85.19 164 GLY A N 1
ATOM 1327 C CA . GLY A 1 164 ? 6.409 3.480 6.632 1.00 85.19 164 GLY A CA 1
ATOM 1328 C C . GLY A 1 164 ? 6.320 4.995 6.398 1.00 85.19 164 GLY A C 1
ATOM 1329 O O . GLY A 1 164 ? 7.341 5.670 6.291 1.00 85.19 164 GLY A O 1
ATOM 1330 N N . TYR A 1 165 ? 5.107 5.546 6.270 1.00 81.56 165 TYR A N 1
ATOM 1331 C CA . TYR A 1 165 ? 4.898 6.975 5.984 1.00 81.56 165 TYR A CA 1
ATOM 1332 C C . TYR A 1 165 ? 5.476 7.923 7.045 1.00 81.56 165 TYR A C 1
ATOM 1334 O O . TYR A 1 165 ? 5.981 8.992 6.714 1.00 81.56 165 TYR A O 1
ATOM 1342 N N . ASP A 1 166 ? 5.444 7.535 8.316 1.00 77.38 166 ASP A N 1
ATOM 1343 C CA . ASP A 1 166 ? 6.028 8.283 9.431 1.00 77.38 166 ASP A CA 1
ATOM 1344 C C . ASP A 1 166 ? 7.556 8.434 9.319 1.00 77.38 166 ASP A C 1
ATOM 1346 O O . ASP A 1 166 ? 8.115 9.459 9.724 1.00 77.38 166 ASP A O 1
ATOM 1350 N N . GLU A 1 167 ? 8.224 7.475 8.680 1.00 70.50 167 GLU A N 1
ATOM 1351 C CA . GLU A 1 167 ? 9.680 7.450 8.509 1.00 70.50 167 GLU A CA 1
ATOM 1352 C C . GLU A 1 167 ? 10.175 8.411 7.411 1.00 70.50 167 GLU A C 1
ATOM 1354 O O . GLU A 1 167 ? 11.344 8.804 7.395 1.00 70.50 167 GLU A O 1
ATOM 1359 N N . LEU A 1 168 ? 9.282 8.868 6.526 1.00 67.25 168 LEU A N 1
ATOM 1360 C CA . LEU A 1 168 ? 9.613 9.798 5.440 1.00 67.25 168 LEU A CA 1
ATOM 1361 C C . LEU A 1 168 ? 10.091 11.170 5.930 1.00 67.25 168 LEU A C 1
ATOM 1363 O O . LEU A 1 168 ? 10.924 11.813 5.289 1.00 67.25 168 LEU A O 1
ATOM 1367 N N . SER A 1 169 ? 9.566 11.633 7.064 1.00 60.88 169 SER A N 1
ATOM 1368 C CA . SER A 1 169 ? 9.818 12.985 7.579 1.00 60.88 169 SER A CA 1
ATOM 1369 C C . SER A 1 169 ? 11.264 13.228 8.028 1.00 60.88 169 SER A C 1
ATOM 1371 O O . SER A 1 169 ? 11.672 14.381 8.160 1.00 60.88 169 SER A O 1
ATOM 1373 N N . LEU A 1 170 ? 12.050 12.164 8.220 1.00 57.69 170 LEU A N 1
ATOM 1374 C CA . LEU A 1 170 ? 13.405 12.252 8.763 1.00 57.69 170 LEU A CA 1
ATOM 1375 C C . LEU A 1 170 ? 14.507 12.240 7.691 1.00 57.69 170 LEU A C 1
ATOM 1377 O O . LEU A 1 170 ? 15.601 12.707 7.985 1.00 57.69 170 LEU A O 1
ATOM 1381 N N . ASN A 1 171 ? 14.248 11.734 6.472 1.00 57.50 171 ASN A N 1
ATOM 1382 C CA . ASN A 1 171 ? 15.311 11.417 5.497 1.00 57.50 171 ASN A CA 1
ATOM 1383 C C . ASN A 1 171 ? 14.948 11.572 3.999 1.00 57.50 171 ASN A C 1
ATOM 1385 O O . ASN A 1 171 ? 15.722 11.132 3.142 1.00 57.50 171 ASN A O 1
ATOM 1389 N N . ILE A 1 172 ? 13.806 12.179 3.645 1.00 64.62 172 ILE A N 1
ATOM 1390 C CA . ILE A 1 172 ? 13.429 12.384 2.233 1.00 64.62 172 ILE A CA 1
ATOM 1391 C C . ILE A 1 172 ? 14.408 13.324 1.520 1.00 64.62 172 ILE A C 1
ATOM 1393 O O . ILE A 1 172 ? 14.616 14.465 1.936 1.00 64.62 172 ILE A O 1
ATOM 1397 N N . SER A 1 173 ? 14.905 12.889 0.360 1.00 64.44 173 SER A N 1
ATOM 1398 C CA . SER A 1 173 ? 15.586 13.783 -0.573 1.00 64.44 173 SER A CA 1
ATOM 1399 C C . SER A 1 173 ? 14.588 14.699 -1.289 1.00 64.44 173 SER A C 1
ATOM 1401 O O . SER A 1 173 ? 13.469 14.307 -1.627 1.00 64.44 173 SER A O 1
ATOM 1403 N N . HIS A 1 174 ? 14.990 15.940 -1.577 1.00 66.06 174 HIS A N 1
ATOM 1404 C CA . HIS A 1 174 ? 14.133 16.926 -2.255 1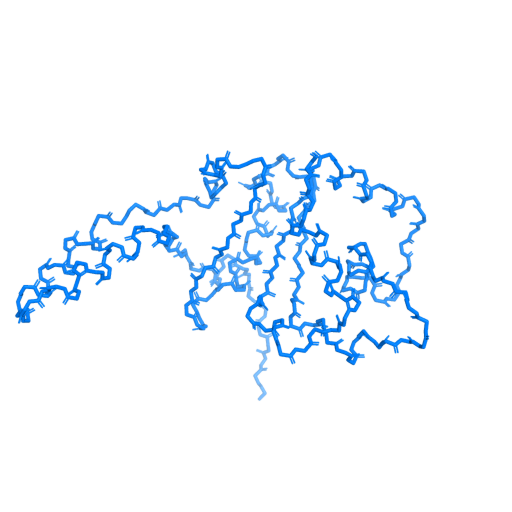.00 66.06 174 HIS A CA 1
ATOM 1405 C C . HIS A 1 174 ? 13.562 16.413 -3.597 1.00 66.06 174 HIS A C 1
ATOM 1407 O O . HIS A 1 174 ? 12.462 16.786 -3.999 1.00 66.06 174 HIS A O 1
ATOM 1413 N N . GLN A 1 175 ? 14.277 15.508 -4.273 1.00 64.38 175 GLN A N 1
ATOM 1414 C CA . GLN A 1 175 ? 13.831 14.892 -5.524 1.00 64.38 175 GLN A CA 1
ATOM 1415 C C . GLN A 1 175 ? 12.660 13.916 -5.314 1.00 64.38 175 GLN A C 1
ATOM 1417 O O . GLN A 1 175 ? 11.728 13.907 -6.118 1.00 64.38 175 GLN A O 1
ATOM 1422 N N . LEU A 1 176 ? 12.655 13.154 -4.213 1.00 69.00 176 LEU A N 1
ATOM 1423 C CA . LEU A 1 176 ? 11.557 12.251 -3.847 1.00 69.00 176 LEU A CA 1
ATOM 1424 C C . LEU A 1 176 ? 10.300 13.014 -3.438 1.00 69.00 176 LEU A C 1
ATOM 1426 O O . LEU A 1 176 ? 9.191 12.587 -3.756 1.00 69.00 176 LEU A O 1
ATOM 1430 N N . LYS A 1 177 ? 10.468 14.181 -2.805 1.00 72.19 177 LYS A N 1
ATOM 1431 C CA . LYS A 1 177 ? 9.350 15.049 -2.424 1.00 72.19 177 LYS A CA 1
ATOM 1432 C C . LYS A 1 177 ? 8.455 15.377 -3.620 1.00 72.19 177 LYS A C 1
ATOM 1434 O O . LYS A 1 177 ? 7.243 15.296 -3.499 1.00 72.19 177 LYS A O 1
ATOM 1439 N N . SER A 1 178 ? 9.043 15.618 -4.795 1.00 70.06 178 SER A N 1
ATOM 1440 C CA . SER A 1 178 ? 8.279 15.895 -6.018 1.00 70.06 178 SER A CA 1
ATOM 1441 C C . SER A 1 178 ? 7.439 14.709 -6.521 1.00 70.06 178 SER A C 1
ATOM 1443 O O . SER A 1 178 ? 6.364 14.921 -7.086 1.00 70.06 178 SER A O 1
ATOM 1445 N N . VAL A 1 179 ? 7.876 13.466 -6.279 1.00 75.62 179 VAL A N 1
ATOM 1446 C CA . VAL A 1 179 ? 7.094 12.261 -6.606 1.00 75.62 179 VAL A CA 1
ATOM 1447 C C . VAL A 1 179 ? 5.886 12.165 -5.694 1.00 75.62 179 VAL A C 1
ATOM 1449 O O . VAL A 1 179 ? 4.772 11.983 -6.174 1.00 75.62 179 VAL A O 1
ATOM 1452 N N . PHE A 1 180 ? 6.093 12.327 -4.388 1.00 75.31 180 PHE A N 1
ATOM 1453 C CA . PHE A 1 180 ? 5.000 12.299 -3.424 1.00 75.31 180 PHE A CA 1
ATOM 1454 C C . PHE A 1 180 ? 4.045 13.461 -3.646 1.00 75.31 180 PHE A C 1
ATOM 1456 O O . PHE A 1 180 ? 2.845 13.232 -3.704 1.00 75.31 180 PHE A O 1
ATOM 1463 N N . ASP A 1 181 ? 4.551 14.671 -3.883 1.00 72.75 181 ASP A N 1
ATOM 1464 C CA . ASP A 1 181 ? 3.731 15.815 -4.271 1.00 72.75 181 ASP A CA 1
ATOM 1465 C C . ASP A 1 181 ? 2.915 15.490 -5.519 1.00 72.75 181 ASP A C 1
ATOM 1467 O O . ASP A 1 181 ? 1.736 15.803 -5.547 1.00 72.75 181 ASP A O 1
ATOM 1471 N N . THR A 1 182 ? 3.478 14.787 -6.508 1.00 71.31 182 THR A N 1
ATOM 1472 C CA . THR A 1 182 ? 2.704 14.308 -7.659 1.00 71.31 182 THR A CA 1
ATOM 1473 C C . THR A 1 182 ? 1.631 13.321 -7.210 1.00 71.31 182 THR A C 1
ATOM 1475 O O . THR A 1 182 ? 0.470 13.558 -7.503 1.00 71.31 182 THR A O 1
ATOM 1478 N N . ILE A 1 183 ? 1.943 12.282 -6.432 1.00 71.19 183 ILE A N 1
ATOM 1479 C CA . ILE A 1 183 ? 0.962 11.294 -5.929 1.00 71.19 183 ILE A CA 1
ATOM 1480 C C . ILE A 1 183 ? -0.168 11.964 -5.118 1.00 71.19 183 ILE A C 1
ATOM 1482 O O . ILE A 1 183 ? -1.337 11.599 -5.252 1.00 71.19 183 ILE A O 1
ATOM 1486 N N . TYR A 1 184 ? 0.156 12.974 -4.308 1.00 65.81 184 TYR A N 1
ATOM 1487 C CA . TYR A 1 184 ? -0.803 13.748 -3.518 1.00 65.81 184 TYR A CA 1
ATOM 1488 C C . TYR A 1 184 ? -1.617 14.710 -4.382 1.00 65.81 184 TYR A C 1
ATOM 1490 O O . TYR A 1 184 ? -2.841 14.825 -4.234 1.00 65.81 184 TYR A O 1
ATOM 1498 N N . GLN A 1 185 ? -0.951 15.409 -5.296 1.00 57.38 185 GLN A N 1
ATOM 1499 C CA . GLN A 1 185 ? -1.563 16.434 -6.122 1.00 57.38 185 GLN A CA 1
ATOM 1500 C C . GLN A 1 185 ? -2.372 15.835 -7.255 1.00 57.38 185 GLN A C 1
ATOM 1502 O O . GLN A 1 185 ? -3.406 16.442 -7.514 1.00 57.38 185 GLN A O 1
ATOM 1507 N N . THR A 1 186 ? -2.002 14.664 -7.812 1.00 46.38 186 THR A N 1
ATOM 1508 C CA . THR A 1 186 ? -2.591 14.025 -9.011 1.00 46.38 186 THR A CA 1
ATOM 1509 C C . THR A 1 186 ? -4.107 14.169 -8.969 1.00 46.38 186 THR A C 1
ATOM 1511 O O . THR A 1 186 ? -4.792 13.411 -8.273 1.00 46.38 186 THR A O 1
ATOM 1514 N N . PRO A 1 187 ? -4.663 15.190 -9.638 1.00 39.44 187 PRO A N 1
ATOM 1515 C CA . PRO A 1 187 ? -6.058 15.185 -10.002 1.00 39.44 187 PRO A CA 1
ATOM 1516 C C . PRO A 1 187 ? -6.147 14.192 -11.162 1.00 39.44 187 PRO A C 1
ATOM 1518 O O . PRO A 1 187 ? -5.246 14.153 -11.999 1.00 39.44 187 PRO A O 1
ATOM 1521 N N . LYS A 1 188 ? -7.193 13.368 -11.199 1.00 43.59 188 LYS A N 1
ATOM 1522 C CA . LYS A 1 188 ? -7.555 12.766 -12.484 1.00 43.59 188 LYS A CA 1
ATOM 1523 C C . LYS A 1 188 ? -7.879 13.885 -13.465 1.00 43.59 188 LYS A C 1
ATOM 1525 O O . LYS A 1 188 ? -8.695 14.750 -13.062 1.00 43.59 188 LYS A O 1
#

Secondary structure (DSSP, 8-state):
--------HHHH-----B--HHHHHHHHHHHHT--SHHHHHHHHHHHHHT--PBPGGGTTTT--SSS--------TTSSHHHHHHHHHHHHHTTSS-TT-SEEEEEEGGG--TTTS---SS-----HHHHHHHHH-TT----HHHHHHHHHHHHTT-EEEEEE-GGGGGGT--HHHHHHHHHHHH---

Mean predicted aligned error: 10.42 Å

Foldseek 3Di:
DDDPDDDDLVVVDDDDQDADPVLVVVLVVQLVPQDDPVSNVVSVCVSVVPTPRDDPQCQQVPVPDPDSDDDGDDDPPPCLVSVLVVQQVCVVVVNHDVLAPEEDEQELLCQACVLVPPDPDPDADAPVNSRCCVPPVPDDDDPVSVVVVVVSVVVVNYHYHYHPPVNCVPGHDPSVVVRVCCSVVDDD

pLDDT: mean 77.71, std 12.95, range [36.19, 95.62]